Protein AF-A0A1H6JDL2-F1 (afdb_monomer_lite)

Secondary structure (DSSP, 8-state):
--HHHHHHHHHHHHHHHHHHHHHHHHHHHHHHHHHHHHHHHHHHHHHHHHHHHTT-HHHHHHHHHHHHHHHHHHHHHHHH--HHHHHHHHHHHHHHHHHHHHHGGGGGGTS-S--HHHHHHHHHHHHHHHHHHHHHHHHHHHHHHHHHHTSTTTTT--HHHHHHHHHHHHHHHS-HHHHHHHHHHHHHHHHGGG--PPP--------------

Foldseek 3Di:
DDPVVVVVVVLLVVLVVLQVLLVVLVVLLVVLLCLLVVLLVVLLVVQLVLCVVVVVVVSNVCSVPLSVLLNVLSVCCSPVVDLVSLVVSLVSLVVVLVVLVVCQVVVVPDDDPPSSSVVSSVSSVVVSVSSNVSSVVSNVSSVSVVVSVPDQPPPNSDPVVSVVVVVVVCVVVDPVVRVVVVVVVVVVVVVVVPPPDDDDDDDDDDDDDDDDD

Organism: Ruminococcus flavefaciens (NCBI:txid1265)

pLDDT: mean 75.89, std 14.94, range [39.41, 92.62]

Structure (mmCIF, N/CA/C/O backbone):
data_AF-A0A1H6JDL2-F1
#
_entry.id   AF-A0A1H6JDL2-F1
#
loop_
_atom_site.group_PDB
_atom_site.id
_atom_site.type_symbol
_atom_site.label_atom_id
_atom_site.label_alt_id
_atom_site.label_comp_id
_atom_site.label_asym_id
_atom_site.label_entity_id
_atom_site.label_seq_id
_atom_site.pdbx_PDB_ins_code
_atom_site.Cartn_x
_atom_site.Cartn_y
_atom_site.Cartn_z
_atom_site.occupancy
_atom_site.B_iso_or_equiv
_atom_site.auth_seq_id
_atom_site.auth_comp_id
_atom_site.auth_asym_id
_atom_site.auth_atom_id
_atom_site.pdbx_PDB_model_num
ATOM 1 N N . MET A 1 1 ? -37.660 -3.240 32.028 1.00 52.44 1 MET A N 1
ATOM 2 C CA . MET A 1 1 ? -36.311 -3.055 31.447 1.00 52.44 1 MET A CA 1
ATOM 3 C C . MET A 1 1 ? -36.056 -1.561 31.385 1.00 52.44 1 MET A C 1
ATOM 5 O O . MET A 1 1 ? -36.872 -0.871 30.794 1.00 52.44 1 MET A O 1
ATOM 9 N N . SER A 1 2 ? -35.026 -1.052 32.062 1.00 70.62 2 SER A N 1
ATOM 10 C CA . SER A 1 2 ? -34.700 0.380 32.040 1.00 70.62 2 SER A CA 1
ATOM 11 C C . SER A 1 2 ? -33.990 0.735 30.731 1.00 70.62 2 SER A C 1
ATOM 13 O O . SER A 1 2 ? -33.173 -0.052 30.250 1.00 70.62 2 SER A O 1
ATOM 15 N N . GLU A 1 3 ? -34.260 1.908 30.158 1.00 70.88 3 GLU A N 1
ATOM 16 C CA . GLU A 1 3 ? -33.621 2.404 28.920 1.00 70.88 3 GLU A CA 1
ATOM 17 C C . GLU A 1 3 ? -32.083 2.335 28.973 1.00 70.88 3 GLU A C 1
ATOM 19 O O . GLU A 1 3 ? -31.409 2.075 27.979 1.00 70.88 3 GLU A O 1
ATOM 24 N N . LEU A 1 4 ? -31.526 2.461 30.177 1.00 68.19 4 LEU A N 1
ATOM 25 C CA . LEU A 1 4 ? -30.099 2.365 30.470 1.00 68.19 4 LEU A CA 1
ATOM 26 C C . LEU A 1 4 ? -29.515 0.968 30.181 1.00 68.19 4 LEU A C 1
ATOM 28 O O . LEU A 1 4 ? -28.395 0.853 29.690 1.00 68.19 4 LEU A O 1
ATOM 32 N N . SER A 1 5 ? -30.282 -0.097 30.442 1.00 67.44 5 SER A N 1
ATOM 33 C CA . SER A 1 5 ? -29.881 -1.476 30.120 1.00 67.44 5 SER A CA 1
ATOM 34 C C . SER A 1 5 ? -29.885 -1.747 28.613 1.00 67.44 5 SER A C 1
ATOM 36 O O . SER A 1 5 ? -28.998 -2.436 28.110 1.00 67.44 5 SER A O 1
ATOM 38 N N . VAL A 1 6 ? -30.827 -1.138 27.885 1.00 75.81 6 VAL A N 1
ATOM 39 C CA . VAL A 1 6 ? -30.924 -1.240 26.424 1.00 75.81 6 VAL A CA 1
ATOM 40 C C . VAL A 1 6 ? -29.749 -0.509 25.771 1.00 75.81 6 VAL A C 1
ATOM 42 O O . VAL A 1 6 ? -29.048 -1.111 24.962 1.00 75.81 6 VAL A O 1
ATOM 45 N N . ASN A 1 7 ? -29.447 0.718 26.208 1.00 75.44 7 ASN A N 1
ATOM 46 C CA . ASN A 1 7 ? -28.323 1.507 25.691 1.00 75.44 7 ASN A CA 1
ATOM 47 C C . ASN A 1 7 ? -26.943 0.885 25.959 1.00 75.44 7 ASN A C 1
ATOM 49 O O . ASN A 1 7 ? -26.033 1.035 25.147 1.00 75.44 7 ASN A O 1
ATOM 53 N N . ARG A 1 8 ? -26.764 0.176 27.082 1.00 73.69 8 ARG A N 1
ATOM 54 C CA . ARG A 1 8 ? -25.534 -0.601 27.317 1.00 73.69 8 ARG A CA 1
ATOM 55 C C . ARG A 1 8 ? -25.445 -1.790 26.368 1.00 73.69 8 ARG A C 1
ATOM 57 O O . ARG A 1 8 ? -24.418 -1.998 25.742 1.00 73.69 8 ARG A O 1
ATOM 64 N N . SER A 1 9 ? -26.539 -2.531 26.192 1.00 78.69 9 SER A N 1
ATOM 65 C CA . SER A 1 9 ? -26.537 -3.689 25.294 1.00 78.69 9 SER A CA 1
ATOM 66 C C . SER A 1 9 ? -26.237 -3.321 23.835 1.00 78.69 9 SER A C 1
ATOM 68 O O . SER A 1 9 ? -25.518 -4.055 23.162 1.00 78.69 9 SER A O 1
ATOM 70 N N . THR A 1 10 ? -26.719 -2.172 23.350 1.00 82.31 10 THR A N 1
ATOM 71 C CA . THR A 1 10 ? -26.425 -1.691 21.993 1.00 82.31 10 THR A CA 1
ATOM 72 C C . THR A 1 10 ? -24.967 -1.265 21.843 1.00 82.31 10 THR A C 1
ATOM 74 O O . THR A 1 10 ? -24.323 -1.679 20.880 1.00 82.31 10 THR A O 1
ATOM 77 N N . LYS A 1 11 ? -24.402 -0.543 22.820 1.00 79.81 11 LYS A N 1
ATOM 78 C CA . LYS A 1 11 ? -22.978 -0.168 22.818 1.00 79.81 11 LYS A CA 1
ATOM 79 C C . LYS A 1 11 ? -22.042 -1.376 22.892 1.00 79.81 11 LYS A C 1
ATOM 81 O O . LYS A 1 11 ? -21.064 -1.425 22.150 1.00 79.81 11 LYS A O 1
ATOM 86 N N . ALA A 1 12 ? -22.368 -2.390 23.694 1.00 82.12 12 ALA A N 1
ATOM 87 C CA . ALA A 1 12 ? -21.616 -3.644 23.733 1.00 82.12 12 ALA A CA 1
ATOM 88 C C . ALA A 1 12 ? -21.543 -4.312 22.349 1.00 82.12 12 ALA A C 1
ATOM 90 O O . ALA A 1 12 ? -20.489 -4.804 21.937 1.00 82.12 12 ALA A O 1
ATOM 91 N N . ILE A 1 13 ? -22.665 -4.320 21.620 1.00 85.31 13 ILE A N 1
ATOM 92 C CA . ILE A 1 13 ? -22.756 -4.885 20.268 1.00 85.31 13 ILE A CA 1
ATOM 93 C C . ILE A 1 13 ? -21.931 -4.053 19.276 1.00 85.31 13 ILE A C 1
ATOM 95 O O . ILE A 1 13 ? -21.199 -4.626 18.466 1.00 85.31 13 ILE A O 1
ATOM 99 N N . GLU A 1 14 ? -21.997 -2.723 19.356 1.00 85.50 14 GLU A N 1
ATOM 100 C CA . GLU A 1 14 ? -21.195 -1.811 18.528 1.00 85.50 14 GLU A CA 1
ATOM 101 C C . GLU A 1 14 ? -19.691 -1.994 18.766 1.00 85.50 14 GLU A C 1
ATOM 103 O O . GLU A 1 14 ? -18.917 -2.115 17.816 1.00 85.50 14 GLU A O 1
ATOM 108 N N . PHE A 1 15 ? -19.266 -2.107 20.024 1.00 87.25 15 PHE A N 1
ATOM 109 C CA . PHE A 1 15 ? -17.873 -2.355 20.381 1.00 87.25 15 PHE A CA 1
ATOM 110 C C . PHE A 1 15 ? -17.380 -3.721 19.906 1.00 87.25 15 PHE A C 1
ATOM 112 O O . PHE A 1 15 ? -16.306 -3.810 19.307 1.00 87.25 15 PHE A O 1
ATOM 119 N N . ALA A 1 16 ? -18.178 -4.778 20.078 1.00 85.94 16 ALA A N 1
ATOM 120 C CA . ALA A 1 16 ? -17.847 -6.094 19.543 1.00 85.94 16 ALA A CA 1
ATOM 121 C C . ALA A 1 16 ? -17.702 -6.053 18.012 1.00 85.94 16 ALA A C 1
ATOM 123 O O . ALA A 1 16 ? -16.738 -6.594 17.462 1.00 85.94 16 ALA A O 1
ATOM 124 N N . HIS A 1 17 ? -18.612 -5.362 17.318 1.00 88.75 17 HIS A N 1
ATOM 125 C CA . HIS A 1 17 ? -18.544 -5.179 15.872 1.00 88.75 17 HIS A CA 1
ATOM 126 C C . HIS A 1 17 ? -17.265 -4.437 15.451 1.00 88.75 17 HIS A C 1
ATOM 128 O O . HIS A 1 17 ? -16.515 -4.933 14.605 1.00 88.75 17 HIS A O 1
ATOM 134 N N . ASN A 1 18 ? -16.955 -3.311 16.092 1.00 88.56 18 ASN A N 1
ATOM 135 C CA . ASN A 1 18 ? -15.776 -2.500 15.790 1.00 88.56 18 ASN A CA 1
ATOM 136 C C . ASN A 1 18 ? -14.461 -3.241 16.074 1.00 88.56 18 ASN A C 1
ATOM 138 O O . ASN A 1 18 ? -13.528 -3.171 15.271 1.00 88.56 18 ASN A O 1
ATOM 142 N N . LEU A 1 19 ? -14.405 -4.047 17.139 1.00 87.50 19 LEU A N 1
ATOM 143 C CA . LEU A 1 19 ? -13.269 -4.924 17.429 1.00 87.50 19 LEU A CA 1
ATOM 144 C C . LEU A 1 19 ? -13.053 -5.953 16.309 1.00 87.50 19 LEU A C 1
ATOM 146 O O . LEU A 1 19 ? -11.922 -6.179 15.868 1.00 87.50 19 LEU A O 1
ATOM 150 N N . THR A 1 20 ? -14.129 -6.573 15.808 1.00 89.19 20 THR A N 1
ATOM 151 C CA . THR A 1 20 ? -14.009 -7.526 14.692 1.00 89.19 20 THR A CA 1
ATOM 152 C C . THR A 1 20 ? -13.508 -6.853 13.413 1.00 89.19 20 THR A C 1
ATOM 154 O O . THR A 1 20 ? -12.668 -7.422 12.708 1.00 89.19 20 THR A O 1
ATOM 157 N N . LEU A 1 21 ? -13.953 -5.621 13.140 1.00 88.75 21 LEU A N 1
ATOM 158 C CA . LEU A 1 21 ? -13.477 -4.820 12.014 1.00 88.75 21 LEU A CA 1
ATOM 159 C C . LEU A 1 21 ? -11.998 -4.458 12.168 1.00 88.75 21 LEU A C 1
ATOM 161 O O . LEU A 1 21 ? -11.236 -4.633 11.216 1.00 88.75 21 LEU A O 1
ATOM 165 N N . LEU A 1 22 ? -11.565 -4.044 13.361 1.00 89.38 22 LEU A N 1
ATOM 166 C CA . LEU A 1 22 ? -10.164 -3.736 13.650 1.00 89.38 22 LEU A CA 1
ATOM 167 C C . LEU A 1 22 ? -9.263 -4.963 13.457 1.00 89.38 22 LEU A C 1
ATOM 169 O O . LEU A 1 22 ? -8.217 -4.882 12.809 1.00 89.38 22 LEU A O 1
ATOM 173 N N . ASN A 1 23 ? -9.687 -6.129 13.948 1.00 89.88 23 ASN A N 1
ATOM 174 C CA . ASN A 1 23 ? -8.961 -7.385 13.754 1.00 89.88 23 ASN A CA 1
ATOM 175 C C . ASN A 1 23 ? -8.856 -7.759 12.270 1.00 89.88 23 ASN A C 1
ATOM 177 O O . ASN A 1 23 ? -7.803 -8.208 11.806 1.00 89.88 23 ASN A O 1
ATOM 181 N N . ARG A 1 24 ? -9.921 -7.525 11.495 1.00 89.69 24 ARG A N 1
ATOM 182 C CA . ARG A 1 24 ? -9.914 -7.736 10.044 1.00 89.69 24 ARG A CA 1
ATOM 183 C C . ARG A 1 24 ? -8.957 -6.775 9.337 1.00 89.69 24 ARG A C 1
ATOM 185 O O . ARG A 1 24 ? -8.185 -7.227 8.494 1.00 89.69 24 ARG A O 1
ATOM 192 N N . VAL A 1 25 ? -8.966 -5.493 9.702 1.00 89.62 25 VAL A N 1
ATOM 193 C CA . VAL A 1 25 ? -8.032 -4.469 9.202 1.00 89.62 25 VAL A CA 1
ATOM 194 C C . VAL A 1 25 ? -6.585 -4.879 9.479 1.00 89.62 25 VAL A C 1
ATOM 196 O O . VAL A 1 25 ? -5.770 -4.914 8.558 1.00 89.62 25 VAL A O 1
ATOM 199 N N . ASN A 1 26 ? -6.277 -5.298 10.709 1.00 88.50 26 ASN A N 1
ATOM 200 C CA . ASN A 1 26 ? -4.943 -5.764 11.089 1.00 88.50 26 ASN A CA 1
ATOM 201 C C . ASN A 1 26 ? -4.492 -6.993 10.289 1.00 88.50 26 ASN A C 1
ATOM 203 O O . ASN A 1 26 ? -3.348 -7.044 9.828 1.00 88.50 26 ASN A O 1
ATOM 207 N N . ARG A 1 27 ? -5.393 -7.958 10.070 1.00 89.88 27 ARG A N 1
ATOM 208 C CA . ARG A 1 27 ? -5.105 -9.156 9.272 1.00 89.88 27 ARG A CA 1
ATOM 209 C C . ARG A 1 27 ? -4.845 -8.820 7.805 1.00 89.88 27 ARG A C 1
ATOM 211 O O . ARG A 1 27 ? -3.859 -9.290 7.244 1.00 89.88 27 ARG A O 1
ATOM 218 N N . ILE A 1 28 ? -5.703 -8.001 7.191 1.00 89.69 28 ILE A N 1
ATOM 219 C CA . ILE A 1 28 ? -5.533 -7.567 5.795 1.00 89.69 28 ILE A CA 1
ATOM 220 C C . ILE A 1 28 ? -4.224 -6.790 5.645 1.00 89.69 28 ILE A C 1
ATOM 222 O O . ILE A 1 28 ? -3.491 -7.019 4.691 1.00 89.69 28 ILE A O 1
ATOM 226 N N . ARG A 1 29 ? -3.882 -5.933 6.610 1.00 86.25 29 ARG A N 1
ATOM 227 C CA . ARG A 1 29 ? -2.629 -5.175 6.608 1.00 86.25 29 ARG A CA 1
ATOM 228 C C . ARG A 1 29 ? -1.390 -6.068 6.635 1.00 86.25 29 ARG A C 1
ATOM 230 O O . ARG A 1 29 ? -0.477 -5.849 5.846 1.00 86.25 29 ARG A O 1
ATOM 237 N N . SER A 1 30 ? -1.349 -7.072 7.511 1.00 87.94 30 SER A N 1
ATOM 238 C CA . SER A 1 30 ? -0.222 -8.018 7.553 1.00 87.94 30 SER A CA 1
ATOM 239 C C . SER A 1 30 ? -0.020 -8.705 6.197 1.00 87.94 30 SER A C 1
ATOM 241 O O . SER A 1 30 ? 1.108 -8.863 5.736 1.00 87.94 30 SER A O 1
ATOM 243 N N . LEU A 1 31 ? -1.124 -9.030 5.526 1.00 88.56 31 LEU A N 1
ATOM 244 C CA . LEU A 1 31 ? -1.126 -9.629 4.199 1.00 88.56 31 LEU A CA 1
ATOM 245 C C . LEU A 1 31 ? -0.687 -8.616 3.116 1.00 88.56 31 LEU A C 1
ATOM 247 O O . LEU A 1 31 ? 0.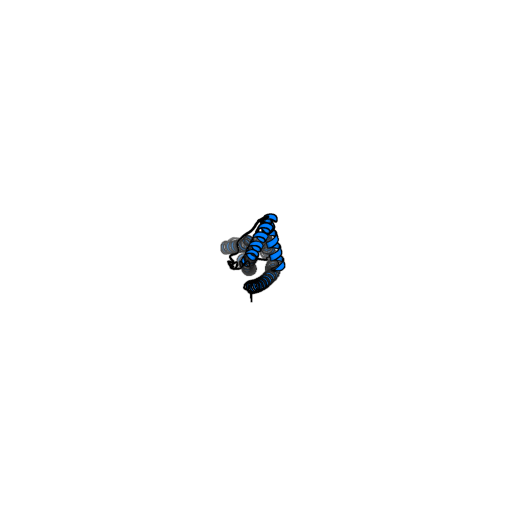110 -8.948 2.241 1.00 88.56 31 LEU A O 1
ATOM 251 N N . LEU A 1 32 ? -1.121 -7.354 3.209 1.00 88.50 32 LEU A N 1
ATOM 252 C CA . LEU A 1 32 ? -0.718 -6.277 2.297 1.00 88.50 32 LEU A CA 1
ATOM 253 C C . LEU A 1 32 ? 0.791 -6.029 2.305 1.00 88.50 32 LEU A C 1
ATOM 255 O O . LEU A 1 32 ? 1.364 -5.836 1.239 1.00 88.50 32 LEU A O 1
ATOM 259 N N . VAL A 1 33 ? 1.449 -6.083 3.467 1.00 88.38 33 VAL A N 1
ATOM 260 C CA . VAL A 1 33 ? 2.915 -5.943 3.551 1.00 88.38 33 VAL A CA 1
ATOM 261 C C . VAL A 1 33 ? 3.603 -6.989 2.670 1.00 88.38 33 VAL A C 1
ATOM 263 O O . VAL A 1 33 ? 4.492 -6.652 1.890 1.00 88.38 33 VAL A O 1
ATOM 266 N N . ILE A 1 34 ? 3.144 -8.242 2.711 1.00 89.50 34 ILE A N 1
ATOM 267 C CA . ILE A 1 34 ? 3.675 -9.312 1.856 1.00 89.50 34 ILE A CA 1
ATOM 268 C C . ILE A 1 34 ? 3.415 -8.992 0.378 1.00 89.50 34 ILE A C 1
ATOM 270 O O . ILE A 1 34 ? 4.332 -9.093 -0.435 1.00 89.50 34 ILE A O 1
ATOM 274 N N . PHE A 1 35 ? 2.205 -8.545 0.033 1.00 89.12 35 PHE A N 1
ATOM 275 C CA . PHE A 1 35 ? 1.856 -8.167 -1.340 1.00 89.12 35 PHE A CA 1
ATOM 276 C C . PHE A 1 35 ? 2.637 -6.968 -1.883 1.00 89.12 35 PHE A C 1
ATOM 278 O O . PHE A 1 35 ? 2.807 -6.875 -3.094 1.00 89.12 35 PHE A O 1
ATOM 285 N N . TYR A 1 36 ? 3.133 -6.074 -1.029 1.00 88.06 36 TYR A N 1
ATOM 286 C CA . TYR A 1 36 ? 4.031 -5.001 -1.447 1.00 88.06 36 TYR A CA 1
ATOM 287 C C . TYR A 1 36 ? 5.461 -5.494 -1.640 1.00 88.06 36 TYR A C 1
ATOM 289 O O . TYR A 1 36 ? 6.059 -5.261 -2.687 1.00 88.06 36 TYR A O 1
ATOM 297 N N . PHE A 1 37 ? 6.027 -6.170 -0.642 1.00 89.81 37 PHE A N 1
ATOM 298 C CA . PHE A 1 37 ? 7.455 -6.483 -0.647 1.00 89.81 37 PHE A CA 1
ATOM 299 C C . PHE A 1 37 ? 7.812 -7.682 -1.522 1.00 89.81 37 PHE A C 1
ATOM 301 O O . PHE A 1 37 ? 8.857 -7.648 -2.164 1.00 89.81 37 PHE A O 1
ATOM 308 N N . ALA A 1 38 ? 6.964 -8.709 -1.612 1.00 91.75 38 ALA A N 1
ATOM 309 C CA . ALA A 1 38 ? 7.242 -9.882 -2.440 1.00 91.75 38 ALA A CA 1
ATOM 310 C C . ALA A 1 38 ? 7.493 -9.532 -3.922 1.00 91.75 38 ALA A C 1
ATOM 312 O O . ALA A 1 38 ? 8.551 -9.901 -4.437 1.00 91.75 38 ALA A O 1
ATOM 313 N N . PRO A 1 39 ? 6.610 -8.786 -4.620 1.00 90.81 39 PRO A N 1
ATOM 314 C CA . PRO A 1 39 ? 6.869 -8.414 -6.005 1.00 90.81 39 PRO A CA 1
ATOM 315 C C . PRO A 1 39 ? 8.055 -7.458 -6.136 1.00 90.81 39 PRO A C 1
ATOM 317 O O . PRO A 1 39 ? 8.804 -7.605 -7.090 1.00 90.81 39 PRO A O 1
ATOM 320 N N . LEU A 1 40 ? 8.291 -6.538 -5.192 1.00 90.06 40 LEU A N 1
ATOM 321 C CA . LEU A 1 40 ? 9.450 -5.631 -5.246 1.00 90.06 40 LEU A CA 1
ATOM 322 C C . LEU A 1 40 ? 10.785 -6.382 -5.103 1.00 90.06 40 LEU A C 1
ATOM 324 O O . LEU A 1 40 ? 11.725 -6.105 -5.848 1.00 90.06 40 LEU A O 1
ATOM 328 N N . ILE A 1 41 ? 10.854 -7.360 -4.192 1.00 91.19 41 ILE A N 1
ATOM 329 C CA . ILE A 1 41 ? 12.038 -8.205 -3.968 1.00 91.19 41 ILE A CA 1
ATOM 330 C C . ILE A 1 41 ? 12.340 -9.062 -5.196 1.00 91.19 41 ILE A C 1
ATOM 332 O O . ILE A 1 41 ? 13.505 -9.237 -5.533 1.00 91.19 41 ILE A O 1
ATOM 336 N N . VAL A 1 42 ? 11.314 -9.592 -5.868 1.00 91.38 42 VAL A N 1
ATOM 337 C CA . VAL A 1 42 ? 11.489 -10.378 -7.100 1.00 91.38 42 VAL A CA 1
ATOM 338 C C . VAL A 1 42 ? 11.820 -9.475 -8.287 1.00 91.38 42 VAL A C 1
ATOM 340 O O . VAL A 1 42 ? 12.654 -9.815 -9.122 1.00 91.38 42 VAL A O 1
ATOM 343 N N . TYR A 1 43 ? 11.193 -8.306 -8.362 1.00 89.25 43 TYR A N 1
ATOM 344 C CA . TYR A 1 43 ? 11.336 -7.378 -9.473 1.00 89.25 43 TYR A CA 1
ATOM 345 C C . TYR A 1 43 ? 12.737 -6.767 -9.560 1.00 89.25 43 TYR A C 1
ATOM 347 O O . TYR A 1 43 ? 13.297 -6.702 -10.650 1.00 89.25 43 TYR A O 1
ATOM 355 N N . LEU A 1 44 ? 13.331 -6.361 -8.434 1.00 89.25 44 LEU A N 1
ATOM 356 C CA . LEU A 1 44 ? 14.648 -5.717 -8.409 1.00 89.25 44 LEU A CA 1
ATOM 357 C C . LEU A 1 44 ? 15.765 -6.544 -9.091 1.00 89.25 44 LEU A C 1
ATOM 359 O O . LEU A 1 44 ? 16.396 -6.020 -10.011 1.00 89.25 44 LEU A O 1
ATOM 363 N N . PRO A 1 45 ? 16.010 -7.824 -8.741 1.00 89.25 45 PRO A N 1
ATOM 364 C CA . PRO A 1 45 ? 17.022 -8.634 -9.414 1.00 89.25 45 PRO A CA 1
ATOM 365 C C . PRO A 1 45 ? 16.651 -8.940 -10.869 1.00 89.25 45 PRO A C 1
ATOM 367 O O . PRO A 1 45 ? 17.538 -8.957 -11.719 1.00 89.25 45 PRO A O 1
ATOM 370 N N . VAL A 1 46 ? 15.362 -9.131 -11.183 1.00 87.12 46 VAL A N 1
ATOM 371 C CA . VAL A 1 46 ? 14.903 -9.360 -12.564 1.00 87.12 46 VAL A CA 1
ATOM 372 C C . VAL A 1 46 ? 15.179 -8.138 -13.441 1.00 87.12 46 VAL A C 1
ATOM 374 O O . VAL A 1 46 ? 15.695 -8.292 -14.544 1.00 87.12 46 VAL A O 1
ATOM 377 N N . ALA A 1 47 ? 14.893 -6.930 -12.955 1.00 83.62 47 ALA A N 1
ATOM 378 C CA . ALA A 1 47 ? 15.133 -5.687 -13.681 1.00 83.62 47 ALA A CA 1
ATOM 379 C C . ALA A 1 47 ? 16.632 -5.423 -13.891 1.00 83.62 47 ALA A C 1
ATOM 381 O O . ALA A 1 47 ? 17.040 -5.036 -14.986 1.00 83.62 47 ALA A O 1
ATOM 382 N N . ILE A 1 48 ? 17.464 -5.694 -12.878 1.00 84.62 48 ILE A N 1
ATOM 383 C CA . ILE A 1 48 ? 18.926 -5.585 -12.986 1.00 84.62 48 ILE A CA 1
ATOM 384 C C . ILE A 1 48 ? 19.462 -6.587 -14.015 1.00 84.62 48 ILE A C 1
ATOM 386 O O . ILE A 1 48 ? 20.179 -6.201 -14.935 1.00 84.62 48 ILE A O 1
ATOM 390 N N . PHE A 1 49 ? 19.085 -7.863 -13.899 1.00 85.62 49 PHE A N 1
ATOM 391 C CA . PHE A 1 49 ? 19.550 -8.921 -14.797 1.00 85.62 49 PHE A CA 1
ATOM 392 C C . PHE A 1 49 ? 19.103 -8.689 -16.245 1.00 85.62 49 PHE A C 1
ATOM 394 O O . PHE A 1 49 ? 19.899 -8.842 -17.171 1.00 85.62 49 PHE A O 1
ATOM 401 N N . MET A 1 50 ? 17.859 -8.244 -16.444 1.00 76.50 50 MET A N 1
ATOM 402 C CA . MET A 1 50 ? 17.360 -7.858 -17.763 1.00 76.50 50 MET A CA 1
ATOM 403 C C . MET A 1 50 ? 18.141 -6.677 -18.336 1.00 76.50 50 MET A C 1
ATOM 405 O O . MET A 1 50 ? 18.558 -6.762 -19.485 1.00 76.50 50 MET A O 1
ATOM 409 N N . GLY A 1 51 ? 18.414 -5.632 -17.548 1.00 76.12 51 GLY A N 1
ATOM 410 C CA . GLY A 1 51 ? 19.218 -4.491 -17.998 1.00 76.12 51 GLY A CA 1
ATOM 411 C C . GLY A 1 51 ? 20.623 -4.884 -18.463 1.00 76.12 51 GLY A C 1
ATOM 412 O O . GLY A 1 51 ? 21.094 -4.356 -19.471 1.00 76.12 51 GLY A O 1
ATOM 413 N N . PHE A 1 52 ? 21.255 -5.858 -17.795 1.00 79.62 52 PHE A N 1
ATOM 414 C CA . PHE A 1 52 ? 22.538 -6.430 -18.220 1.00 79.62 52 PHE A CA 1
ATOM 415 C C . PHE A 1 52 ? 22.433 -7.235 -19.521 1.00 79.62 52 PHE A C 1
ATOM 417 O O . PHE 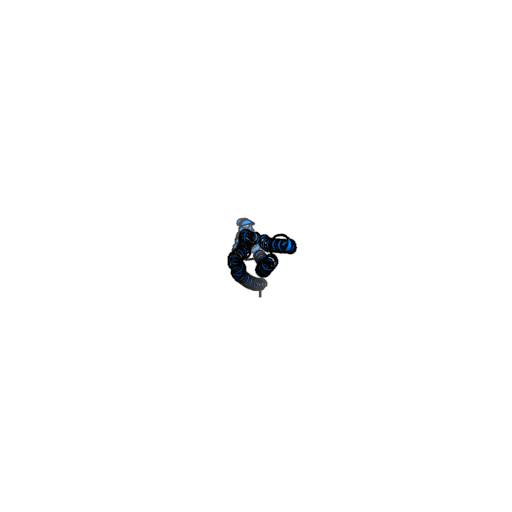A 1 52 ? 23.240 -7.029 -20.422 1.00 79.62 52 PHE A O 1
ATOM 424 N N . ILE A 1 53 ? 21.447 -8.132 -19.648 1.00 80.25 53 ILE A N 1
ATOM 425 C CA . ILE A 1 53 ? 21.279 -8.957 -20.859 1.00 80.25 53 ILE A CA 1
ATOM 426 C C . ILE A 1 53 ? 20.980 -8.092 -22.081 1.00 80.25 53 ILE A C 1
ATOM 428 O O . ILE A 1 53 ? 21.466 -8.365 -23.177 1.00 80.25 53 ILE A O 1
ATOM 432 N N . THR A 1 54 ? 20.147 -7.072 -21.909 1.00 72.00 54 THR A N 1
ATOM 433 C CA . THR A 1 54 ? 19.644 -6.278 -23.025 1.00 72.00 54 THR A CA 1
ATOM 434 C C . THR A 1 54 ? 20.455 -5.010 -23.280 1.00 72.00 54 THR A C 1
ATOM 436 O O . THR A 1 54 ? 20.085 -4.245 -24.164 1.00 72.00 54 THR A O 1
ATOM 439 N N . ASN A 1 55 ? 21.533 -4.763 -22.520 1.00 70.62 55 ASN A N 1
ATOM 440 C CA . ASN A 1 55 ? 22.335 -3.529 -22.543 1.00 70.62 55 ASN A CA 1
ATOM 441 C C . ASN A 1 55 ? 21.525 -2.229 -22.346 1.00 70.62 55 ASN A C 1
ATOM 443 O O . ASN A 1 55 ? 22.007 -1.136 -22.643 1.00 70.62 55 ASN A O 1
ATOM 447 N N . VAL A 1 56 ? 20.307 -2.315 -21.802 1.00 72.38 56 VAL A N 1
ATOM 448 C CA . VAL A 1 56 ? 19.466 -1.146 -21.501 1.00 72.38 56 VAL A CA 1
ATOM 449 C C . VAL A 1 56 ? 19.672 -0.777 -20.039 1.00 72.38 56 VAL A C 1
ATOM 451 O O . VAL A 1 56 ? 18.859 -1.065 -19.161 1.00 72.38 56 VAL A O 1
ATOM 454 N N . THR A 1 57 ? 20.807 -0.129 -19.788 1.00 70.38 57 THR A N 1
ATOM 455 C CA . THR A 1 57 ? 21.249 0.267 -18.443 1.00 70.38 57 THR A CA 1
ATOM 456 C C . THR A 1 57 ? 20.316 1.286 -17.789 1.00 70.38 57 THR A C 1
ATOM 458 O O . THR A 1 57 ? 20.180 1.299 -16.565 1.00 70.38 57 THR A O 1
ATOM 461 N N . ALA A 1 58 ? 19.615 2.094 -18.591 1.00 72.81 58 ALA A N 1
ATOM 462 C CA . ALA A 1 58 ? 18.662 3.093 -18.114 1.00 72.81 58 ALA A CA 1
ATOM 463 C C . ALA A 1 58 ? 17.500 2.472 -17.316 1.00 72.81 58 ALA A C 1
ATOM 465 O O . ALA A 1 58 ? 17.182 2.957 -16.235 1.00 72.81 58 ALA A O 1
ATOM 466 N N . ALA A 1 59 ? 16.918 1.365 -17.792 1.00 70.69 59 ALA A N 1
ATOM 467 C CA . ALA A 1 59 ? 15.803 0.700 -17.110 1.00 70.69 59 ALA A CA 1
ATOM 468 C C . ALA A 1 59 ? 16.244 -0.003 -15.813 1.00 70.69 59 ALA A C 1
ATOM 470 O O . ALA A 1 59 ? 15.515 -0.009 -14.823 1.00 70.69 59 ALA A O 1
ATOM 471 N N . SER A 1 60 ? 17.457 -0.566 -15.783 1.00 76.31 60 SER A N 1
ATOM 472 C CA . SER A 1 60 ? 18.015 -1.145 -14.553 1.00 76.31 60 SER A CA 1
ATOM 473 C C . SER A 1 60 ? 18.373 -0.085 -13.510 1.00 76.31 60 SER A C 1
ATOM 475 O O . SER A 1 60 ? 18.160 -0.310 -12.322 1.00 76.31 60 SER A O 1
ATOM 477 N N . LEU A 1 61 ? 18.894 1.072 -13.935 1.00 80.94 61 LEU A N 1
ATOM 478 C CA . LEU A 1 61 ? 19.189 2.190 -13.033 1.00 80.94 61 LEU A CA 1
ATOM 479 C C . LEU A 1 61 ? 17.907 2.780 -12.447 1.00 80.94 61 LEU A C 1
ATOM 481 O O . LEU A 1 61 ? 17.852 3.043 -11.247 1.00 80.94 61 LEU A O 1
ATOM 485 N N . ASP A 1 62 ? 16.871 2.917 -13.273 1.00 81.94 62 ASP A N 1
ATOM 486 C CA . ASP A 1 62 ? 15.548 3.345 -12.830 1.00 81.94 62 ASP A CA 1
ATOM 487 C C . ASP A 1 62 ? 14.991 2.413 -11.744 1.00 81.94 62 ASP A C 1
ATOM 489 O O . ASP A 1 62 ? 14.615 2.869 -10.666 1.00 81.94 62 ASP A O 1
ATOM 493 N N . ALA A 1 63 ? 15.059 1.093 -11.951 1.00 83.31 63 ALA A N 1
ATOM 494 C CA . ALA A 1 63 ? 14.616 0.117 -10.958 1.00 83.31 63 ALA A CA 1
ATOM 495 C C . ALA A 1 63 ? 15.384 0.220 -9.625 1.00 83.31 63 ALA A C 1
ATOM 497 O O . ALA A 1 63 ? 14.772 0.113 -8.562 1.00 83.31 63 ALA A O 1
ATOM 498 N N . ILE A 1 64 ? 16.698 0.468 -9.654 1.00 87.12 64 ILE A N 1
ATOM 499 C CA . ILE A 1 64 ? 17.517 0.629 -8.439 1.00 87.12 64 ILE A CA 1
ATOM 500 C C . ILE A 1 64 ? 17.098 1.866 -7.634 1.00 87.12 64 ILE A C 1
ATOM 502 O O . ILE A 1 64 ? 17.176 1.843 -6.408 1.00 87.12 64 ILE A O 1
ATOM 506 N N . ILE A 1 65 ? 16.641 2.931 -8.293 1.00 88.38 65 ILE A N 1
ATOM 507 C CA . ILE A 1 65 ? 16.228 4.175 -7.631 1.00 88.38 65 ILE A CA 1
ATOM 508 C C . ILE A 1 65 ? 14.761 4.100 -7.194 1.00 88.38 65 ILE A C 1
ATOM 510 O O . ILE A 1 65 ? 14.429 4.411 -6.050 1.00 88.38 65 ILE A O 1
ATOM 514 N N . ILE A 1 66 ? 13.872 3.666 -8.085 1.00 88.69 66 ILE A N 1
ATOM 515 C CA . ILE A 1 66 ? 12.424 3.710 -7.875 1.00 88.69 66 ILE A CA 1
ATOM 516 C C . ILE A 1 66 ? 11.953 2.633 -6.895 1.00 88.69 66 ILE A C 1
ATOM 518 O O . ILE A 1 66 ? 11.095 2.913 -6.056 1.00 88.69 66 ILE A O 1
ATOM 522 N N . VAL A 1 67 ? 12.512 1.418 -6.935 1.00 89.88 67 VAL A N 1
ATOM 523 C CA . VAL A 1 67 ? 12.062 0.316 -6.064 1.00 89.88 67 VAL A CA 1
ATOM 524 C C . VAL A 1 67 ? 12.251 0.627 -4.573 1.00 89.88 67 VAL A C 1
ATOM 526 O O . VAL A 1 67 ? 11.290 0.438 -3.824 1.00 89.88 67 VAL A O 1
ATOM 529 N N . PRO A 1 68 ? 13.405 1.143 -4.099 1.00 91.19 68 PRO A N 1
ATOM 530 C CA . PRO A 1 68 ? 13.560 1.543 -2.700 1.00 91.19 68 PRO A CA 1
ATOM 531 C C . PRO A 1 68 ? 12.611 2.667 -2.282 1.00 91.19 68 PRO A C 1
ATOM 533 O O . PRO A 1 68 ? 12.066 2.619 -1.179 1.00 91.19 68 PRO A O 1
ATOM 536 N N . ILE A 1 69 ? 12.372 3.651 -3.157 1.00 92.19 69 ILE A N 1
ATOM 537 C CA . ILE A 1 69 ? 11.442 4.757 -2.881 1.00 92.19 69 ILE A CA 1
ATOM 538 C C . ILE A 1 69 ? 10.022 4.210 -2.708 1.00 92.19 69 ILE A C 1
ATOM 540 O O . ILE A 1 69 ? 9.359 4.508 -1.713 1.00 92.19 69 ILE A O 1
ATOM 544 N N . ILE A 1 70 ? 9.572 3.351 -3.625 1.00 92.00 70 ILE A N 1
ATOM 545 C CA . ILE A 1 70 ? 8.263 2.696 -3.530 1.00 92.00 70 ILE A CA 1
ATOM 546 C C . ILE A 1 70 ? 8.187 1.822 -2.279 1.00 92.00 70 ILE A C 1
ATOM 548 O O . ILE A 1 70 ? 7.182 1.868 -1.574 1.00 92.00 70 ILE A O 1
ATOM 552 N N . GLY A 1 71 ? 9.238 1.059 -1.970 1.00 90.69 71 GLY A N 1
ATOM 553 C CA . GLY A 1 71 ? 9.310 0.232 -0.766 1.00 90.69 71 GLY A CA 1
ATOM 554 C C . GLY A 1 71 ? 9.176 1.057 0.516 1.00 90.69 71 GLY A C 1
ATOM 555 O O . GLY A 1 71 ? 8.416 0.686 1.411 1.00 90.69 71 GLY A O 1
ATOM 556 N N . TYR A 1 72 ? 9.837 2.216 0.583 1.00 92.38 72 TYR A N 1
ATOM 557 C CA . TYR A 1 72 ? 9.714 3.150 1.702 1.00 92.38 72 TYR A CA 1
ATOM 558 C C . TYR A 1 72 ? 8.296 3.723 1.821 1.00 92.38 72 TYR A C 1
ATOM 560 O O . TYR A 1 72 ? 7.709 3.712 2.907 1.00 92.38 72 TYR A O 1
ATOM 568 N N . CYS A 1 73 ? 7.709 4.180 0.713 1.00 92.06 73 CYS A N 1
ATOM 569 C CA . CYS A 1 73 ? 6.346 4.709 0.714 1.00 92.06 73 CYS A CA 1
ATOM 570 C C . CYS A 1 73 ? 5.316 3.628 1.078 1.00 92.06 73 CYS A C 1
ATOM 572 O O . CYS A 1 73 ? 4.421 3.886 1.881 1.00 92.06 73 CYS A O 1
ATOM 574 N N . ALA A 1 74 ? 5.467 2.404 0.567 1.00 89.81 74 ALA A N 1
ATOM 575 C CA . ALA A 1 74 ? 4.611 1.267 0.896 1.00 89.81 74 ALA A CA 1
ATOM 576 C C . ALA A 1 74 ? 4.717 0.881 2.379 1.00 89.81 74 ALA A C 1
ATOM 578 O O . ALA A 1 74 ? 3.694 0.674 3.038 1.00 89.81 74 ALA A O 1
ATOM 579 N N . TRP A 1 75 ? 5.934 0.859 2.933 1.00 90.50 75 TRP A N 1
ATOM 580 C CA . TRP A 1 75 ? 6.157 0.669 4.366 1.00 90.50 75 TRP A CA 1
ATOM 581 C C . TRP A 1 75 ? 5.427 1.734 5.183 1.00 90.50 75 TRP A C 1
ATOM 583 O O . TRP A 1 75 ? 4.686 1.424 6.116 1.00 90.50 75 TRP A O 1
ATOM 593 N N . GLN A 1 76 ? 5.600 3.003 4.818 1.00 89.88 76 GLN A N 1
ATOM 594 C CA . GLN A 1 76 ? 5.010 4.113 5.549 1.00 89.88 76 GLN A CA 1
ATOM 595 C C . GLN A 1 76 ? 3.479 4.138 5.440 1.00 89.88 76 GLN A C 1
ATOM 597 O O . GLN A 1 76 ? 2.809 4.451 6.426 1.00 89.88 76 GLN A O 1
ATOM 602 N N . ALA A 1 77 ? 2.928 3.751 4.289 1.00 87.12 77 ALA A N 1
ATOM 603 C CA . ALA A 1 77 ? 1.495 3.579 4.094 1.00 87.12 77 ALA A CA 1
ATOM 604 C C . ALA A 1 77 ? 0.930 2.470 4.997 1.00 87.12 77 ALA A C 1
ATOM 606 O O . ALA A 1 77 ? -0.095 2.682 5.636 1.00 87.12 77 ALA A O 1
ATOM 607 N N . CYS A 1 78 ? 1.619 1.326 5.105 1.00 86.12 78 CYS A N 1
ATOM 608 C CA . CYS A 1 78 ? 1.159 0.184 5.903 1.00 86.12 78 CYS A CA 1
ATOM 609 C C . CYS A 1 78 ? 1.326 0.389 7.418 1.00 86.12 78 CYS A C 1
ATOM 611 O O . CYS A 1 78 ? 0.432 0.054 8.189 1.00 86.12 78 CYS A O 1
ATOM 613 N N . TYR A 1 79 ? 2.470 0.905 7.876 1.00 83.62 79 TYR A N 1
ATOM 614 C CA . TYR A 1 79 ? 2.781 0.967 9.311 1.00 83.62 79 TYR A CA 1
ATOM 615 C C . TYR A 1 79 ? 2.297 2.241 9.998 1.00 83.62 79 TYR A C 1
ATOM 617 O O . TYR A 1 79 ? 1.984 2.200 11.185 1.00 83.62 79 TYR A O 1
ATOM 625 N N . ARG A 1 80 ? 2.253 3.372 9.283 1.00 82.94 80 ARG A N 1
ATOM 626 C CA . ARG A 1 80 ? 1.856 4.672 9.850 1.00 82.94 80 ARG A CA 1
ATOM 627 C C . ARG A 1 80 ? 0.477 5.146 9.397 1.00 82.94 80 ARG A C 1
ATOM 629 O O . ARG A 1 80 ? 0.141 6.286 9.694 1.00 82.94 80 ARG A O 1
ATOM 636 N N . TYR A 1 81 ? -0.276 4.313 8.675 1.00 81.75 81 TYR A N 1
ATOM 637 C CA . TYR A 1 81 ? -1.617 4.637 8.172 1.00 81.75 81 TYR A CA 1
ATOM 638 C C . TYR A 1 81 ? -1.662 5.967 7.400 1.00 81.75 81 TYR A C 1
ATOM 640 O O . TYR A 1 81 ? -2.613 6.730 7.486 1.00 81.75 81 TYR A O 1
ATOM 648 N N . ARG A 1 82 ? -0.588 6.300 6.669 1.00 85.19 82 ARG A N 1
ATOM 649 C CA . ARG A 1 82 ? -0.514 7.558 5.913 1.00 85.19 82 ARG A CA 1
ATOM 650 C C . ARG A 1 82 ? -1.091 7.365 4.518 1.00 85.19 82 ARG A C 1
ATOM 652 O O . ARG A 1 82 ? -0.388 6.884 3.630 1.00 85.19 82 ARG A O 1
ATOM 659 N N . ASP A 1 83 ? -2.319 7.821 4.309 1.00 86.25 83 ASP A N 1
ATOM 660 C CA . ASP A 1 83 ? -3.021 7.739 3.017 1.00 86.25 83 ASP A CA 1
ATOM 661 C C . ASP A 1 83 ? -2.259 8.400 1.870 1.00 86.25 83 ASP A C 1
ATOM 663 O O . ASP A 1 83 ? -2.176 7.858 0.767 1.00 86.25 83 ASP A O 1
ATOM 667 N N . ILE A 1 84 ? -1.607 9.529 2.160 1.00 87.44 84 ILE A N 1
ATOM 668 C CA . ILE A 1 84 ? -0.779 10.260 1.194 1.00 87.44 84 ILE A CA 1
ATOM 669 C C . ILE A 1 84 ? 0.308 9.351 0.609 1.00 87.44 84 ILE A C 1
ATOM 671 O O . ILE A 1 84 ? 0.582 9.421 -0.583 1.00 87.44 84 ILE A O 1
ATOM 675 N N . MET A 1 85 ? 0.894 8.458 1.413 1.00 89.31 85 MET A N 1
ATOM 676 C CA . MET A 1 85 ? 1.965 7.571 0.950 1.00 89.31 85 MET A CA 1
ATOM 677 C C . MET A 1 85 ? 1.443 6.471 0.023 1.00 89.31 85 MET A C 1
ATOM 679 O O . MET A 1 85 ? 2.132 6.113 -0.929 1.00 89.31 85 MET A O 1
ATOM 683 N N . ALA A 1 86 ? 0.218 5.978 0.237 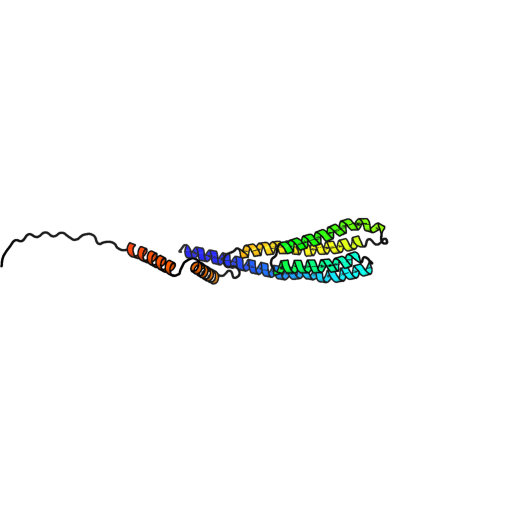1.00 88.38 86 ALA A N 1
ATOM 684 C CA . ALA A 1 86 ? -0.418 5.026 -0.675 1.00 88.38 86 ALA A CA 1
ATOM 685 C C . ALA A 1 86 ? -0.730 5.672 -2.036 1.00 88.38 86 ALA A C 1
ATOM 687 O O . ALA A 1 86 ? -0.484 5.066 -3.078 1.00 88.38 86 ALA A O 1
ATOM 688 N N . ILE A 1 87 ? -1.205 6.923 -2.030 1.00 91.12 87 ILE A N 1
ATOM 689 C CA . ILE A 1 87 ? -1.429 7.707 -3.254 1.00 91.12 87 ILE A CA 1
ATOM 690 C C . ILE A 1 87 ? -0.100 7.945 -3.976 1.00 91.12 87 ILE A C 1
ATOM 692 O O . ILE A 1 87 ? -0.013 7.755 -5.185 1.00 91.12 87 ILE A O 1
ATOM 696 N N . LEU A 1 88 ? 0.951 8.299 -3.234 1.00 92.38 88 LEU A N 1
ATOM 697 C CA . LEU A 1 88 ? 2.282 8.555 -3.780 1.00 92.38 88 LEU A CA 1
ATOM 698 C C . LEU A 1 88 ? 2.849 7.310 -4.486 1.00 92.38 88 LEU A C 1
ATOM 700 O O . LEU A 1 88 ? 3.381 7.435 -5.586 1.00 92.38 88 LEU A O 1
ATOM 704 N N . VAL A 1 89 ? 2.655 6.106 -3.930 1.00 91.88 89 VAL A N 1
ATOM 705 C CA . VAL A 1 89 ? 3.028 4.842 -4.596 1.00 91.88 89 VAL A CA 1
ATOM 706 C C . VAL A 1 89 ? 2.356 4.708 -5.965 1.00 91.88 89 VAL A C 1
ATOM 708 O O . VAL A 1 89 ? 3.037 4.418 -6.948 1.00 91.88 89 VAL A O 1
ATOM 711 N N . ILE A 1 90 ? 1.043 4.950 -6.048 1.00 92.62 90 ILE A N 1
ATOM 712 C CA . ILE A 1 90 ? 0.297 4.883 -7.315 1.00 92.62 90 ILE A CA 1
ATOM 713 C C . ILE A 1 90 ? 0.811 5.945 -8.291 1.00 92.62 90 ILE A C 1
ATOM 715 O O . ILE A 1 90 ? 1.025 5.643 -9.464 1.00 92.62 90 ILE A O 1
ATOM 719 N N . SER A 1 91 ? 1.057 7.166 -7.812 1.00 92.50 91 SER A N 1
ATOM 720 C CA . SER A 1 91 ? 1.552 8.274 -8.630 1.00 92.50 91 SER A CA 1
ATOM 721 C C . SER A 1 91 ? 2.951 8.017 -9.191 1.00 92.50 91 SER A C 1
ATOM 723 O O . SER A 1 91 ? 3.162 8.248 -10.377 1.00 92.50 91 SER A O 1
ATOM 725 N N . ILE A 1 92 ? 3.896 7.507 -8.389 1.00 91.88 92 ILE A N 1
ATOM 726 C CA . ILE A 1 92 ? 5.248 7.155 -8.862 1.00 91.88 92 ILE A CA 1
ATOM 727 C C . ILE A 1 92 ? 5.171 6.042 -9.904 1.00 91.88 92 ILE A C 1
ATOM 729 O O . ILE A 1 92 ? 5.765 6.159 -10.973 1.00 91.88 92 ILE A O 1
ATOM 733 N N . LEU A 1 93 ? 4.428 4.972 -9.608 1.00 90.69 93 LEU A N 1
ATOM 734 C CA . LEU A 1 93 ? 4.272 3.848 -10.528 1.00 90.69 93 LEU A CA 1
ATOM 735 C C . LEU A 1 93 ? 3.609 4.291 -11.841 1.00 90.69 93 LEU A C 1
ATOM 737 O O . LEU A 1 93 ? 4.050 3.894 -12.917 1.00 90.69 93 LEU A O 1
ATOM 741 N N . GLY A 1 94 ? 2.590 5.150 -11.766 1.00 90.38 94 GLY A N 1
ATOM 742 C CA . GLY A 1 94 ? 1.902 5.701 -12.932 1.00 90.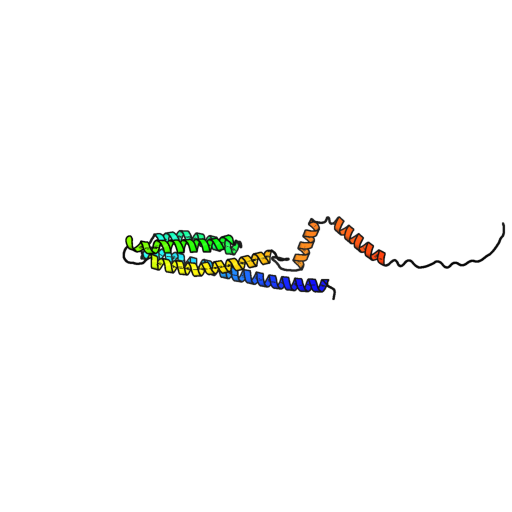38 94 GLY A CA 1
ATOM 743 C C . GLY A 1 94 ? 2.788 6.634 -13.756 1.00 90.38 94 GLY A C 1
ATOM 744 O O . GLY A 1 94 ? 2.814 6.523 -14.979 1.00 90.38 94 GLY A O 1
ATOM 745 N N . ALA A 1 95 ? 3.557 7.507 -13.101 1.00 90.44 95 ALA A N 1
ATOM 746 C CA . ALA A 1 95 ? 4.514 8.384 -13.768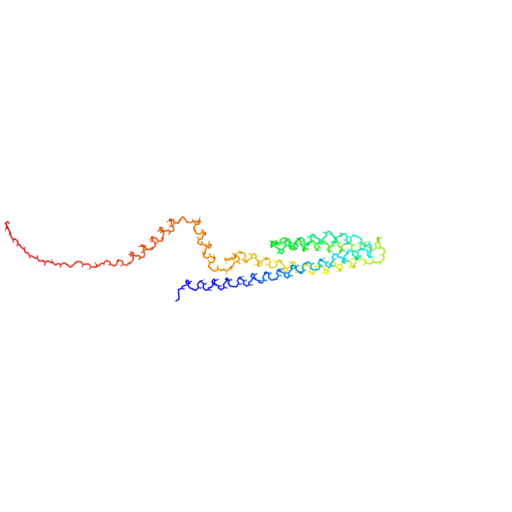 1.00 90.44 95 ALA A CA 1
ATOM 747 C C . ALA A 1 95 ? 5.609 7.580 -14.480 1.00 90.44 95 ALA A C 1
ATOM 749 O O . ALA A 1 95 ? 5.921 7.881 -15.631 1.00 90.44 95 ALA A O 1
ATOM 750 N N . ASN A 1 96 ? 6.133 6.525 -13.845 1.00 88.31 96 ASN A N 1
ATOM 751 C CA . ASN A 1 96 ? 7.128 5.657 -14.468 1.00 88.31 96 ASN A CA 1
ATOM 752 C C . ASN A 1 96 ? 6.548 4.914 -15.687 1.00 88.31 96 ASN A C 1
ATOM 754 O O . ASN A 1 96 ? 7.148 4.885 -16.761 1.00 88.31 96 ASN A O 1
ATOM 758 N N . GLN A 1 97 ? 5.322 4.394 -15.572 1.00 87.38 97 GLN A N 1
ATOM 759 C CA . GLN A 1 97 ? 4.655 3.726 -16.690 1.00 87.38 97 GLN A CA 1
ATOM 760 C C . GLN A 1 97 ? 4.397 4.675 -17.870 1.00 87.38 97 GLN A C 1
ATOM 762 O O . GLN A 1 97 ? 4.575 4.291 -19.028 1.00 87.38 97 GLN A O 1
ATOM 767 N N . LEU A 1 98 ? 3.995 5.917 -17.587 1.00 88.31 98 LEU A N 1
ATOM 768 C CA . LEU A 1 98 ? 3.765 6.947 -18.600 1.00 88.31 98 LEU A CA 1
ATOM 769 C C . LEU A 1 98 ? 5.083 7.340 -19.278 1.00 88.31 98 LEU A C 1
ATOM 771 O O . LEU A 1 98 ? 5.144 7.407 -20.505 1.00 88.31 98 LEU A O 1
ATOM 775 N N . LEU A 1 99 ? 6.153 7.524 -18.502 1.00 84.25 99 LEU A N 1
ATOM 776 C CA . LEU A 1 99 ? 7.486 7.818 -19.022 1.00 84.25 99 LEU A CA 1
ATOM 777 C C . LEU A 1 99 ? 7.958 6.725 -19.995 1.00 84.25 99 LEU A C 1
ATOM 779 O O . LEU A 1 99 ? 8.362 7.031 -21.117 1.00 84.25 99 LEU A O 1
ATOM 783 N N . LEU A 1 100 ? 7.823 5.451 -19.617 1.00 79.88 100 LEU A N 1
ATOM 784 C CA . LEU A 1 100 ? 8.160 4.324 -20.491 1.00 79.88 100 LEU A CA 1
ATOM 785 C C . LEU A 1 100 ? 7.278 4.265 -21.741 1.00 79.88 100 LEU A C 1
ATOM 787 O O . LEU A 1 100 ? 7.778 3.953 -22.821 1.00 79.88 100 LEU A O 1
ATOM 791 N N . TRP A 1 101 ? 5.990 4.596 -21.629 1.00 83.31 101 TRP A N 1
ATOM 792 C CA . TRP A 1 101 ? 5.081 4.657 -22.776 1.00 83.31 101 TRP A CA 1
ATOM 793 C C . TRP A 1 101 ? 5.489 5.734 -23.789 1.00 83.31 101 TRP A C 1
ATOM 795 O O . TRP A 1 101 ? 5.481 5.478 -24.992 1.00 83.31 101 TRP A O 1
ATOM 805 N N . VAL A 1 102 ? 5.894 6.914 -23.310 1.00 82.75 102 VAL A N 1
ATOM 806 C CA . VAL A 1 102 ? 6.339 8.033 -24.156 1.00 82.75 102 VAL A CA 1
ATOM 807 C C . VAL A 1 102 ? 7.693 7.747 -24.800 1.00 82.75 102 VAL A C 1
ATOM 809 O O . VAL A 1 102 ? 7.890 8.110 -25.955 1.00 82.75 102 VAL A O 1
ATOM 812 N N . ILE A 1 103 ? 8.617 7.089 -24.093 1.00 76.94 103 ILE A N 1
ATOM 813 C CA . ILE A 1 103 ? 9.976 6.809 -24.590 1.00 76.94 103 ILE A CA 1
ATOM 814 C C . ILE A 1 103 ? 10.007 5.587 -25.522 1.00 76.94 103 ILE A C 1
ATOM 816 O O . ILE A 1 103 ? 10.767 5.579 -26.490 1.00 76.94 103 ILE A O 1
ATOM 820 N N . SER A 1 104 ? 9.157 4.580 -25.288 1.00 72.50 104 SER A N 1
ATOM 821 C CA . SER A 1 104 ? 9.091 3.341 -26.079 1.00 72.50 104 SER A CA 1
ATOM 822 C C . SER A 1 104 ? 9.071 3.529 -27.610 1.00 72.50 104 SER A C 1
ATOM 824 O O . SER A 1 104 ? 9.809 2.802 -28.274 1.00 72.50 104 SER A O 1
ATOM 826 N N . PRO A 1 105 ? 8.300 4.457 -28.217 1.00 71.00 105 PRO A N 1
ATOM 827 C CA . PRO A 1 105 ? 8.295 4.632 -29.674 1.00 71.00 105 PRO A CA 1
ATOM 828 C C . PRO A 1 105 ? 9.591 5.230 -30.244 1.00 71.00 105 PRO A C 1
ATOM 830 O O . PRO A 1 105 ? 9.856 5.070 -31.436 1.00 71.00 105 PRO A O 1
ATOM 833 N N . TYR A 1 106 ? 10.410 5.898 -29.425 1.00 68.38 106 TYR A N 1
ATOM 834 C CA . TYR A 1 106 ? 11.671 6.516 -29.857 1.00 68.38 106 TYR A CA 1
ATOM 835 C C . TYR A 1 106 ? 12.869 5.552 -29.809 1.00 68.38 106 TYR A C 1
ATOM 837 O O . TYR A 1 106 ? 13.945 5.893 -30.302 1.00 68.38 106 TYR A O 1
ATOM 845 N N . GLU A 1 107 ? 12.684 4.338 -29.278 1.00 62.94 107 GLU A N 1
ATOM 846 C CA . GLU A 1 107 ? 13.725 3.305 -29.157 1.00 62.94 107 GLU A CA 1
ATOM 847 C C . GLU A 1 107 ? 14.332 2.905 -30.514 1.00 62.94 107 GLU A C 1
ATOM 849 O O . GLU A 1 107 ? 15.544 2.725 -30.628 1.00 62.94 107 GLU A O 1
ATOM 854 N N . ASN A 1 108 ? 13.514 2.874 -31.572 1.00 54.66 108 ASN A N 1
ATOM 855 C CA . ASN A 1 108 ? 13.887 2.385 -32.908 1.00 54.66 108 ASN A CA 1
ATOM 856 C C . ASN A 1 108 ? 14.966 3.217 -33.636 1.00 54.66 108 ASN A C 1
ATOM 858 O O . ASN A 1 108 ? 15.304 2.900 -34.774 1.00 54.66 108 ASN A O 1
ATOM 862 N N . ARG A 1 109 ? 15.481 4.304 -33.044 1.00 54.78 109 ARG A N 1
ATOM 863 C CA . ARG A 1 109 ? 16.493 5.167 -33.680 1.00 54.78 109 ARG A CA 1
ATOM 864 C C . ARG A 1 109 ? 17.900 5.069 -33.098 1.00 54.78 109 ARG A C 1
ATOM 866 O O . ARG A 1 109 ? 18.807 5.572 -33.753 1.00 54.78 109 ARG A O 1
ATOM 873 N N . LEU A 1 110 ? 18.101 4.478 -31.916 1.00 53.03 110 LEU A N 1
ATOM 874 C CA . LEU A 1 110 ? 19.387 4.612 -31.210 1.00 53.03 110 LEU A CA 1
ATOM 875 C C . LEU A 1 110 ? 20.121 3.299 -30.909 1.00 53.03 110 LEU A C 1
ATOM 877 O O . LEU A 1 110 ? 21.348 3.314 -30.891 1.00 53.03 110 LEU A O 1
ATOM 881 N N . PHE A 1 111 ? 19.430 2.171 -30.722 1.00 50.56 111 PHE A N 1
ATOM 882 C CA . PHE A 1 111 ? 20.073 0.886 -30.424 1.00 50.56 111 PHE A CA 1
ATOM 883 C C . PHE A 1 111 ? 19.319 -0.257 -31.128 1.00 50.56 111 PHE A C 1
ATOM 885 O O . PHE A 1 111 ? 18.097 -0.245 -31.163 1.00 50.56 111 PHE A O 1
ATOM 892 N N . HIS A 1 112 ? 20.071 -1.176 -31.749 1.00 49.78 112 HIS A N 1
ATOM 893 C CA . HIS A 1 112 ? 19.658 -2.335 -32.568 1.00 49.78 112 HIS A CA 1
ATOM 894 C C . HIS A 1 112 ? 18.251 -2.931 -32.324 1.00 49.78 112 HIS A C 1
ATOM 896 O O . HIS A 1 112 ? 17.849 -3.066 -31.178 1.00 49.78 112 HIS A O 1
ATOM 902 N N . ASP A 1 113 ? 17.622 -3.417 -33.412 1.00 53.38 113 ASP A N 1
ATOM 903 C CA . ASP A 1 113 ? 16.342 -4.150 -33.652 1.00 53.38 113 ASP A CA 1
ATOM 904 C C . ASP A 1 113 ? 15.669 -5.011 -32.548 1.00 53.38 113 ASP A C 1
ATOM 906 O O . ASP A 1 113 ? 14.573 -5.549 -32.749 1.00 53.38 113 ASP A O 1
ATOM 910 N N . PHE A 1 114 ? 16.256 -5.171 -31.368 1.00 54.94 114 PHE A N 1
ATOM 911 C CA . PHE A 1 114 ? 15.569 -5.704 -30.205 1.00 54.94 114 PHE A CA 1
ATOM 912 C C . PHE A 1 114 ? 14.652 -4.629 -29.610 1.00 54.94 114 PHE A C 1
ATOM 914 O O . PHE A 1 114 ? 15.107 -3.643 -29.050 1.00 54.94 114 PHE A O 1
ATOM 921 N N . LYS A 1 115 ? 13.335 -4.859 -29.670 1.00 62.41 115 LYS A N 1
ATOM 922 C CA . LYS A 1 115 ? 12.303 -4.058 -28.980 1.00 62.41 115 LYS A CA 1
ATOM 923 C C . LYS A 1 115 ? 12.391 -4.224 -27.451 1.00 62.41 115 LYS A C 1
ATOM 925 O O . LYS A 1 115 ? 11.517 -4.849 -26.838 1.00 62.41 115 LYS A O 1
ATOM 930 N N . VAL A 1 116 ? 13.479 -3.773 -26.833 1.00 61.69 116 VAL A N 1
ATOM 931 C CA . VAL A 1 116 ? 13.798 -4.012 -25.422 1.00 61.69 116 VAL A CA 1
ATOM 932 C C . VAL A 1 116 ? 12.909 -3.177 -24.503 1.00 61.69 116 VAL A C 1
ATOM 934 O O . VAL A 1 116 ? 12.335 -3.741 -23.569 1.00 61.69 116 VAL A O 1
ATOM 937 N N . LEU A 1 117 ? 12.704 -1.885 -24.778 1.00 65.00 117 LEU A N 1
ATOM 938 C CA . LEU A 1 117 ? 11.800 -1.023 -24.010 1.00 65.00 117 LEU A CA 1
ATOM 939 C C . LEU A 1 117 ? 10.379 -1.564 -24.056 1.00 65.00 117 LEU A C 1
ATOM 941 O O . LEU A 1 117 ? 9.683 -1.496 -23.050 1.00 65.00 117 LEU A O 1
ATOM 945 N N . THR A 1 118 ? 9.961 -2.168 -25.172 1.00 68.25 118 THR A N 1
ATOM 946 C CA . THR A 1 118 ? 8.639 -2.808 -25.248 1.00 68.25 118 THR A CA 1
ATOM 947 C C . THR A 1 118 ? 8.527 -3.970 -24.254 1.00 68.25 118 THR A C 1
ATOM 949 O O . THR A 1 118 ? 7.505 -4.111 -23.589 1.00 68.25 118 THR A O 1
ATOM 952 N N . LYS A 1 119 ? 9.569 -4.798 -24.094 1.00 70.38 119 LYS A N 1
ATOM 953 C CA . LYS A 1 119 ? 9.573 -5.893 -23.104 1.00 70.38 119 LYS A CA 1
ATOM 954 C C . LYS A 1 119 ? 9.659 -5.368 -21.668 1.00 70.38 119 LYS A C 1
ATOM 956 O O . LYS A 1 119 ? 8.929 -5.853 -20.807 1.00 70.38 119 LYS A O 1
ATOM 961 N N . CYS A 1 120 ? 10.488 -4.355 -21.416 1.00 73.25 120 CYS A N 1
ATOM 962 C CA . CYS A 1 120 ? 10.580 -3.702 -20.108 1.00 73.25 120 CYS A CA 1
ATOM 963 C C . CYS A 1 120 ? 9.257 -3.038 -19.706 1.00 73.25 120 CYS A C 1
ATOM 965 O O . CYS A 1 120 ? 8.853 -3.160 -18.551 1.00 73.25 120 CYS A O 1
ATOM 967 N N . PHE A 1 121 ? 8.549 -2.419 -20.654 1.00 79.94 121 PHE A N 1
ATOM 968 C CA . PHE A 1 121 ? 7.227 -1.828 -20.450 1.00 79.94 121 PHE A CA 1
ATOM 969 C C . PHE A 1 121 ? 6.226 -2.843 -19.888 1.00 79.94 121 PHE A C 1
ATOM 971 O O . PHE A 1 121 ? 5.518 -2.525 -18.936 1.00 79.94 121 PHE A O 1
ATOM 978 N N . TRP A 1 122 ? 6.191 -4.071 -20.422 1.00 82.12 122 TRP A N 1
ATOM 979 C CA . TRP A 1 122 ? 5.295 -5.122 -19.926 1.00 82.12 122 TRP A CA 1
ATOM 980 C C . TRP A 1 122 ? 5.629 -5.556 -18.499 1.00 82.12 122 TRP A C 1
ATOM 982 O O . TRP A 1 122 ? 4.722 -5.747 -17.694 1.00 82.12 122 TRP A O 1
ATOM 992 N N . ILE A 1 123 ? 6.916 -5.676 -18.162 1.00 82.19 123 ILE A N 1
ATOM 993 C CA . ILE A 1 123 ? 7.345 -6.054 -16.808 1.00 82.19 123 ILE A CA 1
ATOM 994 C C . ILE A 1 123 ? 6.953 -4.957 -15.801 1.00 82.19 123 ILE A C 1
ATOM 996 O O . ILE A 1 123 ? 6.403 -5.266 -14.743 1.00 82.19 123 ILE A O 1
ATOM 1000 N N . HIS A 1 124 ? 7.159 -3.682 -16.149 1.00 83.31 124 HIS A N 1
ATOM 1001 C CA . HIS A 1 124 ? 6.741 -2.547 -15.315 1.00 83.31 124 HIS A CA 1
ATOM 1002 C C . HIS A 1 124 ? 5.215 -2.453 -15.203 1.00 83.31 124 HIS A C 1
ATOM 1004 O O . HIS A 1 124 ? 4.702 -2.173 -14.123 1.00 83.31 124 HIS A O 1
ATOM 1010 N N . LEU A 1 125 ? 4.482 -2.778 -16.272 1.00 88.00 125 LEU A N 1
ATOM 1011 C CA . LEU A 1 125 ? 3.021 -2.797 -16.265 1.00 88.00 125 LEU A CA 1
ATOM 1012 C C . LEU A 1 125 ? 2.470 -3.885 -15.336 1.00 88.00 125 LEU A C 1
ATOM 1014 O O . LEU A 1 125 ? 1.536 -3.635 -14.577 1.00 88.00 125 LEU A O 1
ATOM 1018 N N . VAL A 1 126 ? 3.060 -5.083 -15.345 1.00 89.12 126 VAL A N 1
ATOM 1019 C CA . VAL A 1 126 ? 2.683 -6.156 -14.411 1.00 89.12 126 VAL A CA 1
ATOM 1020 C C . VAL A 1 126 ? 2.946 -5.726 -12.966 1.00 89.12 126 VAL A C 1
ATOM 1022 O O . VAL A 1 126 ? 2.078 -5.904 -12.109 1.00 89.12 126 VAL A O 1
ATOM 1025 N N . LEU A 1 127 ? 4.097 -5.099 -12.695 1.00 88.62 127 LEU A N 1
ATOM 1026 C CA . LEU A 1 127 ? 4.401 -4.547 -11.373 1.00 88.62 127 LEU A CA 1
ATOM 1027 C C . LEU A 1 127 ? 3.390 -3.463 -10.968 1.00 88.62 127 LEU A C 1
ATOM 1029 O O . LEU A 1 127 ? 2.878 -3.499 -9.850 1.00 88.62 127 LEU A O 1
ATOM 1033 N N . PHE A 1 128 ? 3.069 -2.540 -11.879 1.00 90.06 128 PHE A N 1
ATOM 1034 C CA . PHE A 1 128 ? 2.073 -1.487 -11.683 1.00 90.06 128 PHE A CA 1
ATOM 1035 C C . PHE A 1 128 ? 0.717 -2.074 -11.289 1.00 90.06 128 PHE A C 1
ATOM 1037 O O . PHE A 1 128 ? 0.102 -1.606 -10.336 1.00 90.06 128 PHE A O 1
ATOM 1044 N N . VAL A 1 129 ? 0.258 -3.126 -11.970 1.00 91.38 129 VAL A N 1
ATOM 1045 C CA . VAL A 1 129 ? -1.030 -3.763 -11.663 1.00 91.38 129 VAL A CA 1
ATOM 1046 C C . VAL A 1 129 ? -1.004 -4.420 -10.281 1.00 91.38 129 VAL A C 1
ATOM 1048 O O . VAL A 1 129 ? -1.911 -4.196 -9.480 1.00 91.38 129 VAL A O 1
ATOM 1051 N N . ILE A 1 130 ? 0.034 -5.195 -9.957 1.00 91.44 130 ILE A N 1
ATOM 1052 C CA . ILE A 1 130 ? 0.115 -5.906 -8.670 1.00 91.44 130 ILE A CA 1
ATOM 1053 C C . ILE A 1 130 ? 0.252 -4.915 -7.504 1.00 91.44 130 ILE A C 1
ATOM 1055 O O . ILE A 1 130 ? -0.531 -4.944 -6.556 1.00 91.44 130 ILE A O 1
ATOM 1059 N N . VAL A 1 131 ? 1.218 -4.001 -7.573 1.00 90.94 131 VAL A N 1
ATOM 1060 C CA . VAL A 1 131 ? 1.497 -3.051 -6.486 1.00 90.94 131 VAL A CA 1
ATOM 1061 C C . VAL A 1 131 ? 0.437 -1.946 -6.421 1.00 90.94 131 VAL A C 1
ATOM 1063 O O . VAL A 1 131 ? 0.046 -1.518 -5.334 1.00 90.94 131 VAL A O 1
ATOM 1066 N N . GLY A 1 132 ? -0.089 -1.511 -7.567 1.00 89.12 132 GLY A N 1
ATOM 1067 C CA . GLY A 1 132 ? -1.163 -0.522 -7.643 1.00 89.12 132 GLY A CA 1
ATOM 1068 C C . GLY A 1 132 ? -2.479 -1.042 -7.066 1.00 89.12 132 GLY A C 1
ATOM 1069 O O . GLY A 1 132 ? -3.138 -0.332 -6.305 1.00 89.12 132 GLY A O 1
ATOM 1070 N N . THR A 1 133 ? -2.846 -2.300 -7.336 1.00 90.94 133 THR A N 1
ATOM 1071 C CA . THR A 1 133 ? -4.032 -2.910 -6.706 1.00 90.94 133 THR A CA 1
ATOM 1072 C C . THR A 1 133 ? -3.861 -3.048 -5.195 1.00 90.94 133 THR A C 1
ATOM 1074 O O . THR A 1 133 ? -4.786 -2.709 -4.452 1.00 90.94 133 THR A O 1
ATOM 1077 N N . ALA A 1 134 ? -2.673 -3.436 -4.718 1.00 91.12 134 ALA A N 1
ATOM 1078 C CA . ALA A 1 134 ? -2.360 -3.440 -3.290 1.00 91.12 134 ALA A CA 1
ATOM 1079 C C . ALA A 1 134 ? -2.511 -2.039 -2.666 1.00 91.12 134 ALA A C 1
ATOM 1081 O O . ALA A 1 134 ? -3.087 -1.914 -1.587 1.00 91.12 134 ALA A O 1
ATOM 1082 N N . ALA A 1 135 ? -2.096 -0.978 -3.367 1.00 89.69 135 ALA A N 1
ATOM 1083 C CA . ALA A 1 135 ? -2.259 0.405 -2.914 1.00 89.69 135 ALA A CA 1
ATOM 1084 C C . ALA A 1 135 ? -3.707 0.881 -2.824 1.00 89.69 135 ALA A C 1
ATOM 1086 O O . ALA A 1 135 ? -4.066 1.537 -1.845 1.00 89.69 135 ALA A O 1
ATOM 1087 N N . LEU A 1 136 ? -4.565 0.489 -3.763 1.00 90.88 136 LEU A N 1
ATOM 1088 C CA . LEU A 1 136 ? -5.997 0.784 -3.677 1.00 90.88 136 LEU A CA 1
ATOM 1089 C C . LEU A 1 136 ? -6.662 0.071 -2.493 1.00 90.88 136 LEU A C 1
ATOM 1091 O O . LEU A 1 136 ? -7.497 0.658 -1.800 1.00 90.88 136 LEU A O 1
ATOM 1095 N N . ILE A 1 137 ? -6.291 -1.188 -2.241 1.00 90.88 137 ILE A N 1
ATOM 1096 C CA . ILE A 1 137 ? -6.787 -1.937 -1.080 1.00 90.88 137 ILE A CA 1
ATOM 1097 C C . ILE A 1 137 ? -6.281 -1.286 0.211 1.00 90.88 137 ILE A C 1
ATOM 1099 O O . ILE A 1 137 ? -7.067 -1.096 1.136 1.00 90.88 137 ILE A O 1
ATOM 1103 N N . ASN A 1 138 ? -5.008 -0.890 0.260 1.00 91.25 138 ASN A N 1
ATOM 1104 C CA . ASN A 1 138 ? -4.409 -0.226 1.415 1.00 91.25 138 ASN A CA 1
ATOM 1105 C C . ASN A 1 138 ? -5.135 1.082 1.760 1.00 91.25 138 ASN A C 1
ATOM 1107 O O . ASN A 1 138 ? -5.515 1.290 2.906 1.00 91.25 138 ASN A O 1
ATOM 1111 N N . LEU A 1 139 ? -5.451 1.906 0.757 1.00 90.06 139 LEU A N 1
ATOM 1112 C CA . LEU A 1 139 ? -6.215 3.142 0.947 1.00 90.06 139 LEU A CA 1
ATOM 1113 C C . LEU A 1 139 ? -7.607 2.868 1.541 1.00 90.06 139 LEU A C 1
ATOM 1115 O O . LEU A 1 139 ? -8.022 3.529 2.491 1.00 90.06 139 LEU A O 1
ATOM 1119 N N . LYS A 1 140 ? -8.318 1.841 1.054 1.00 90.50 140 LYS A N 1
ATOM 1120 C CA . LYS A 1 140 ? -9.611 1.440 1.642 1.00 90.50 140 LYS A CA 1
ATOM 1121 C C . LYS A 1 140 ? -9.476 0.966 3.092 1.00 90.50 140 LYS A C 1
ATOM 1123 O O . LYS A 1 140 ? -10.347 1.250 3.918 1.00 90.50 140 LYS A O 1
ATOM 1128 N N . VAL A 1 141 ? -8.411 0.229 3.397 1.00 90.12 141 VAL A N 1
ATOM 1129 C CA . VAL A 1 141 ? -8.142 -0.292 4.743 1.00 90.12 141 VAL A CA 1
ATOM 1130 C C . VAL A 1 141 ? -7.802 0.845 5.703 1.00 90.12 141 VAL A C 1
ATOM 1132 O O . VAL A 1 141 ? -8.381 0.894 6.785 1.00 90.12 141 VAL A O 1
ATOM 1135 N N . ASN A 1 142 ? -6.965 1.799 5.297 1.00 89.38 142 ASN A N 1
ATOM 1136 C CA . ASN A 1 142 ? -6.642 2.973 6.104 1.00 89.38 142 ASN A CA 1
ATOM 1137 C C . ASN A 1 142 ? -7.858 3.870 6.341 1.00 89.38 142 ASN A C 1
ATOM 1139 O O . ASN A 1 142 ? -8.099 4.284 7.468 1.00 89.38 142 ASN A O 1
ATOM 1143 N N . MET A 1 143 ? -8.694 4.096 5.325 1.00 87.44 143 MET A N 1
ATOM 1144 C CA . MET A 1 143 ? -9.940 4.844 5.506 1.00 87.44 143 MET A CA 1
ATOM 1145 C C . MET A 1 143 ? -10.873 4.152 6.515 1.00 87.44 143 MET A C 1
ATOM 1147 O O . MET A 1 143 ? -11.554 4.812 7.294 1.00 87.44 143 MET A O 1
ATOM 1151 N N . THR A 1 144 ? -10.901 2.816 6.524 1.00 86.62 144 THR A N 1
ATOM 1152 C CA . THR A 1 144 ? -11.651 2.040 7.527 1.00 86.62 144 THR A CA 1
ATOM 1153 C C . THR A 1 144 ? -11.017 2.169 8.911 1.00 86.62 144 THR A C 1
ATOM 1155 O O . THR A 1 144 ? -11.731 2.315 9.896 1.00 86.62 144 THR A O 1
ATOM 1158 N N . TYR A 1 145 ? -9.687 2.164 8.987 1.00 88.19 145 TYR A N 1
ATOM 1159 C CA . TYR A 1 145 ? -8.948 2.373 10.226 1.00 88.19 145 TYR A CA 1
ATOM 1160 C C . TYR A 1 145 ? -9.209 3.761 10.828 1.00 88.19 145 TYR A C 1
ATOM 1162 O O . TYR A 1 145 ? -9.549 3.841 12.000 1.00 88.19 145 TYR A O 1
ATOM 1170 N N . HIS A 1 146 ? -9.161 4.833 10.033 1.00 87.44 146 HIS A N 1
ATOM 1171 C CA . HIS A 1 146 ? -9.473 6.185 10.506 1.00 87.44 146 HIS A CA 1
ATOM 1172 C C . HIS A 1 146 ? -10.931 6.337 10.949 1.00 87.44 146 HIS A C 1
ATOM 1174 O O . HIS A 1 146 ? -11.209 7.032 11.919 1.00 87.44 146 HIS A O 1
ATOM 1180 N N . LYS A 1 147 ? -11.874 5.638 10.303 1.00 87.50 147 LYS A N 1
ATOM 1181 C CA . LYS A 1 147 ? -13.256 5.571 10.806 1.00 87.50 147 LYS A CA 1
ATOM 1182 C C . LYS A 1 147 ? -13.330 4.895 12.176 1.00 87.50 147 LYS A C 1
ATOM 1184 O O . LYS A 1 147 ? -14.029 5.392 13.049 1.00 87.50 147 LYS A O 1
ATOM 1189 N N . LEU A 1 148 ? -12.598 3.799 12.373 1.00 86.31 148 LEU A N 1
ATOM 1190 C CA . LEU A 1 148 ? -12.528 3.108 13.665 1.00 86.31 148 LEU A CA 1
ATOM 1191 C C . LEU A 1 148 ? -11.831 3.956 14.738 1.00 86.31 148 LEU A C 1
ATOM 1193 O O . LEU A 1 148 ? -12.218 3.876 15.896 1.00 86.31 148 LEU A O 1
ATOM 1197 N N . GLU A 1 149 ? -10.850 4.776 14.358 1.00 85.50 149 GLU A N 1
ATOM 1198 C CA . GLU A 1 149 ? -10.163 5.725 15.245 1.00 85.50 149 GLU A CA 1
ATOM 1199 C C . GLU A 1 149 ? -11.107 6.821 15.761 1.00 85.50 149 GLU A C 1
ATOM 1201 O O . GLU A 1 149 ? -10.970 7.265 16.895 1.00 85.50 149 GLU A O 1
ATOM 1206 N N . THR A 1 150 ? -12.106 7.218 14.965 1.00 84.12 150 THR A N 1
ATOM 1207 C CA . THR A 1 150 ? -13.143 8.175 15.393 1.00 84.12 150 THR A CA 1
ATOM 1208 C C . THR A 1 150 ? -14.258 7.559 16.244 1.00 84.12 150 THR A C 1
ATOM 1210 O O . THR A 1 150 ? -15.124 8.292 16.716 1.00 84.12 150 THR A O 1
ATOM 1213 N N . CYS A 1 151 ? -14.282 6.234 16.420 1.00 83.00 151 CYS A N 1
ATOM 1214 C CA . CYS A 1 151 ? -15.301 5.557 17.219 1.00 83.00 151 CYS A CA 1
ATOM 1215 C C . CYS A 1 151 ? -14.926 5.507 18.707 1.00 83.00 151 CYS A C 1
ATOM 1217 O O . CYS A 1 151 ? -13.766 5.305 19.070 1.00 83.00 151 CYS A O 1
ATOM 1219 N N . ASP A 1 152 ? -15.944 5.591 19.564 1.00 74.25 152 ASP A N 1
ATOM 1220 C CA . ASP A 1 152 ? -15.801 5.462 21.013 1.00 74.25 152 ASP A CA 1
ATOM 1221 C C . ASP A 1 152 ? -15.133 4.130 21.405 1.00 74.25 152 ASP A C 1
ATOM 1223 O O . ASP A 1 152 ? -15.424 3.065 20.852 1.00 74.25 152 ASP A O 1
ATOM 1227 N N . GLY A 1 153 ? -14.221 4.188 22.378 1.00 71.81 153 GLY A N 1
ATOM 1228 C CA . GLY A 1 153 ? -13.535 3.015 22.923 1.00 71.81 153 GLY A CA 1
ATOM 1229 C C . GLY A 1 153 ? -12.351 2.501 22.095 1.00 71.81 153 GLY A C 1
ATOM 1230 O O . GLY A 1 153 ? -11.743 1.502 22.484 1.00 71.81 153 GLY A O 1
ATOM 1231 N N . PHE A 1 154 ? -11.980 3.144 20.983 1.00 82.38 154 PHE A N 1
ATOM 1232 C CA . PHE A 1 154 ? -10.749 2.819 20.256 1.00 82.38 154 PHE A CA 1
ATOM 1233 C C . PHE A 1 154 ? -9.503 2.958 21.161 1.00 82.38 154 PHE A C 1
ATOM 1235 O O . PHE A 1 154 ? -9.434 3.891 21.956 1.00 82.38 154 PHE A O 1
ATOM 1242 N N . PRO A 1 155 ? -8.479 2.083 21.057 1.00 77.00 155 PRO A N 1
ATOM 1243 C CA . PRO A 1 155 ? -8.354 0.922 20.167 1.00 77.00 155 PRO A CA 1
ATOM 1244 C C . PRO A 1 155 ? -8.889 -0.396 20.753 1.00 77.00 155 PRO A C 1
ATOM 1246 O O . PRO A 1 155 ? -8.882 -1.413 20.061 1.00 77.00 155 PRO A O 1
ATOM 1249 N N . HIS A 1 156 ? -9.310 -0.415 22.019 1.00 77.62 156 HIS A N 1
ATOM 1250 C CA . HIS A 1 156 ? -9.617 -1.657 22.740 1.00 77.62 156 HIS A CA 1
ATOM 1251 C C . HIS A 1 156 ? -11.080 -2.103 22.616 1.00 77.62 156 HIS A C 1
ATOM 1253 O O . HIS A 1 156 ? -11.370 -3.268 22.874 1.00 77.62 156 HIS A O 1
ATOM 1259 N N . PHE A 1 157 ? -11.979 -1.192 22.230 1.00 76.31 157 PHE A N 1
ATOM 1260 C CA . PHE A 1 157 ? -13.427 -1.374 22.105 1.00 76.31 157 PHE A CA 1
ATOM 1261 C C . PHE A 1 157 ? -14.015 -2.163 23.280 1.00 76.31 157 PHE A C 1
ATOM 1263 O O . PHE A 1 157 ? -14.602 -3.230 23.115 1.00 76.31 157 PHE A O 1
ATOM 1270 N N . ASN A 1 158 ? -13.793 -1.659 24.494 1.00 75.62 158 ASN A N 1
ATOM 1271 C CA . ASN A 1 158 ? -14.260 -2.286 25.723 1.00 75.62 158 ASN A CA 1
ATOM 1272 C C . ASN A 1 158 ? -14.977 -1.253 26.592 1.00 75.62 158 ASN A C 1
ATOM 1274 O O . ASN A 1 158 ? -14.410 -0.207 26.905 1.00 75.62 158 ASN A O 1
ATOM 1278 N N . GLU A 1 159 ? -16.189 -1.589 27.029 1.00 66.62 159 GLU A N 1
ATOM 1279 C CA . GLU A 1 159 ? -17.034 -0.736 27.870 1.00 66.62 159 GLU A CA 1
ATOM 1280 C C . GLU A 1 159 ? -16.327 -0.307 29.155 1.00 66.62 159 GLU A C 1
ATOM 1282 O O . GLU A 1 159 ? -16.348 0.864 29.508 1.00 66.62 159 GLU A O 1
ATOM 1287 N N . ARG A 1 160 ? -15.607 -1.227 29.813 1.00 69.44 160 ARG A N 1
ATOM 1288 C CA . ARG A 1 160 ? -14.919 -0.919 31.078 1.00 69.44 160 ARG A CA 1
ATOM 1289 C C . ARG A 1 160 ? -13.801 0.104 30.916 1.00 69.44 160 ARG A C 1
ATOM 1291 O O . ARG A 1 160 ? -13.538 0.860 31.843 1.00 69.44 160 ARG A O 1
ATOM 1298 N N . PHE A 1 161 ? -13.121 0.092 29.772 1.00 65.50 161 PHE A N 1
ATOM 1299 C CA . PHE A 1 161 ? -12.062 1.059 29.487 1.00 65.50 161 PHE A CA 1
ATOM 1300 C C . PHE A 1 161 ? -12.646 2.394 29.034 1.00 65.50 161 PHE A C 1
ATOM 1302 O O . PHE A 1 161 ? -12.145 3.432 29.450 1.00 65.50 161 PHE A O 1
ATOM 1309 N N . PHE A 1 162 ? -13.731 2.366 28.256 1.00 66.81 162 PHE A N 1
ATOM 1310 C CA . PHE A 1 162 ? -14.450 3.575 27.868 1.00 66.81 162 PHE A CA 1
ATOM 1311 C C . PHE A 1 162 ? -15.002 4.322 29.087 1.00 66.81 162 PHE A C 1
ATOM 1313 O O . PHE A 1 162 ? -14.768 5.518 29.208 1.00 66.81 162 PHE A O 1
ATOM 1320 N N . ASP A 1 163 ? -15.653 3.619 30.018 1.00 65.31 163 ASP A N 1
ATOM 1321 C CA . ASP A 1 163 ? -16.198 4.221 31.240 1.00 65.31 163 ASP A CA 1
ATOM 1322 C C . ASP A 1 163 ? -15.084 4.865 32.088 1.00 65.31 163 ASP A C 1
ATOM 1324 O O . ASP A 1 163 ? -15.221 6.000 32.537 1.00 65.31 163 ASP A O 1
ATOM 1328 N N . GLN A 1 164 ? -13.929 4.200 32.224 1.00 64.25 164 GLN A N 1
ATOM 1329 C CA . GLN A 1 164 ? -12.767 4.746 32.941 1.00 64.25 164 GLN A CA 1
ATOM 1330 C C . GLN A 1 164 ? -12.155 5.978 32.258 1.00 64.25 164 GLN A C 1
ATOM 1332 O O . GLN A 1 164 ? -11.700 6.906 32.932 1.00 64.25 164 GLN A O 1
ATOM 1337 N N . GLU A 1 165 ? -12.106 5.991 30.927 1.00 64.44 165 GLU A N 1
ATOM 1338 C CA . GLU A 1 165 ? -11.583 7.118 30.157 1.00 64.44 165 GLU A CA 1
ATOM 1339 C C . GLU A 1 165 ? -12.543 8.315 30.201 1.00 64.44 165 GLU A C 1
ATOM 1341 O O . GLU A 1 165 ? -12.109 9.450 30.404 1.00 64.44 165 GLU A O 1
ATOM 1346 N N . MET A 1 166 ? -13.852 8.061 30.135 1.00 62.75 166 MET A N 1
ATOM 1347 C CA . MET A 1 166 ? -14.893 9.070 30.322 1.00 62.75 166 MET A CA 1
ATOM 1348 C C . MET A 1 166 ? -14.885 9.672 31.728 1.00 62.75 166 MET A C 1
ATOM 1350 O O . MET A 1 166 ? -14.945 10.897 31.856 1.00 62.75 166 MET A O 1
ATOM 1354 N N . ASP A 1 167 ? -14.741 8.845 32.765 1.00 62.66 167 ASP A N 1
ATOM 1355 C CA . ASP A 1 167 ? -14.603 9.310 34.146 1.00 62.66 167 ASP A CA 1
ATOM 1356 C C . ASP A 1 167 ? -13.367 10.208 34.280 1.00 62.66 167 ASP A C 1
ATOM 1358 O O . ASP A 1 167 ? -13.451 11.325 34.794 1.00 62.66 167 ASP A O 1
ATOM 1362 N N . ARG A 1 168 ? -12.220 9.787 33.729 1.00 62.47 168 ARG A N 1
ATOM 1363 C CA . ARG A 1 168 ? -10.981 10.579 33.732 1.00 62.47 168 ARG A CA 1
ATOM 1364 C C . ARG A 1 168 ? -11.129 11.921 33.008 1.00 62.47 168 ARG A C 1
ATOM 1366 O O . ARG A 1 168 ? -10.607 12.927 33.489 1.00 62.47 168 ARG A O 1
ATOM 1373 N N . HIS A 1 169 ? -11.826 11.959 31.874 1.00 61.81 169 HIS A N 1
ATOM 1374 C CA . HIS A 1 169 ? -12.105 13.205 31.159 1.00 61.81 169 HIS A CA 1
ATOM 1375 C C . HIS A 1 169 ? -13.080 14.111 31.923 1.00 61.81 169 HIS A C 1
ATOM 1377 O O . HIS A 1 169 ? -12.870 15.324 31.961 1.00 61.81 169 HIS A O 1
ATOM 1383 N N . GLN A 1 170 ? -14.093 13.553 32.592 1.00 58.78 170 GLN A N 1
ATOM 1384 C CA . GLN A 1 170 ? -14.991 14.321 33.458 1.00 58.78 170 GLN A CA 1
ATOM 1385 C C . GLN A 1 170 ? -14.268 14.926 34.664 1.00 58.78 170 GLN A C 1
ATOM 1387 O O . GLN A 1 170 ? -14.515 16.091 34.975 1.00 58.78 170 GLN A O 1
ATOM 1392 N N . TYR A 1 171 ? -13.325 14.202 35.275 1.00 54.94 171 TYR A N 1
ATOM 1393 C CA . TYR A 1 171 ? -12.456 14.744 36.326 1.00 54.94 171 TYR A CA 1
ATOM 1394 C C . TYR A 1 171 ? -11.594 15.926 35.850 1.00 54.94 171 TYR A C 1
ATOM 1396 O O . TYR A 1 171 ? -11.216 16.768 36.659 1.00 54.94 171 TYR A O 1
ATOM 1404 N N . GLY A 1 172 ? -11.275 16.006 34.553 1.00 58.84 172 GLY A N 1
ATOM 1405 C CA . GLY A 1 172 ? -10.515 17.119 33.971 1.00 58.84 172 GLY A CA 1
ATOM 1406 C C . GLY A 1 172 ? -11.353 18.353 33.613 1.00 58.84 172 GLY A C 1
ATOM 1407 O O . GLY A 1 172 ? -10.798 19.441 33.489 1.00 58.84 172 GLY A O 1
ATOM 1408 N N . ILE A 1 173 ? -12.670 18.200 33.436 1.00 58.31 173 ILE A N 1
ATOM 1409 C CA . ILE A 1 173 ? -13.590 19.278 33.024 1.00 58.31 173 ILE A CA 1
ATOM 1410 C C . ILE A 1 173 ? -14.364 19.841 34.222 1.00 58.31 173 ILE A C 1
ATOM 1412 O O . ILE A 1 173 ? -14.744 21.011 34.218 1.00 58.31 173 ILE A O 1
ATOM 1416 N N . LYS A 1 174 ? -14.602 19.025 35.254 1.00 52.78 174 LYS A N 1
ATOM 1417 C CA . LYS A 1 174 ? -15.374 19.407 36.435 1.00 52.78 174 LYS A CA 1
ATOM 1418 C C . LYS A 1 174 ? -14.565 19.112 37.690 1.00 52.78 174 LYS A C 1
ATOM 1420 O O . LYS A 1 174 ? -14.155 17.977 37.917 1.00 52.78 174 LYS A O 1
ATOM 1425 N N . ASP A 1 175 ? -14.355 20.142 38.503 1.00 61.56 175 ASP A N 1
ATOM 1426 C CA . ASP A 1 175 ? -13.648 20.030 39.778 1.00 61.56 175 ASP A CA 1
ATOM 1427 C C . ASP A 1 175 ? -14.363 18.970 40.652 1.00 61.56 175 ASP A C 1
ATOM 1429 O O . ASP A 1 175 ? -15.600 19.005 40.739 1.00 61.56 175 ASP A O 1
ATOM 1433 N N . PRO A 1 176 ? -13.669 18.012 41.304 1.00 58.91 176 PRO A N 1
ATOM 1434 C CA . PRO A 1 176 ? -14.308 16.929 42.064 1.00 58.91 176 PRO A CA 1
ATOM 1435 C C . PRO A 1 176 ? -15.283 17.427 43.139 1.00 58.91 176 PRO A C 1
ATOM 1437 O O . PRO A 1 176 ? -16.211 16.719 43.534 1.00 58.91 176 PRO A O 1
ATOM 1440 N N . TYR A 1 177 ? -15.089 18.661 43.609 1.00 55.78 177 TYR A N 1
ATOM 1441 C CA . TYR A 1 177 ? -16.005 19.343 44.517 1.00 55.78 177 TYR A CA 1
ATOM 1442 C C . TYR A 1 177 ? -17.341 19.714 43.862 1.00 55.78 177 TYR A C 1
ATOM 1444 O O . TYR A 1 177 ? -18.385 19.499 44.473 1.00 55.78 177 TYR A O 1
ATOM 1452 N N . GLN A 1 178 ? -17.346 20.197 42.618 1.00 60.81 178 GLN A N 1
ATOM 1453 C CA . GLN A 1 178 ? -18.578 20.529 41.892 1.00 60.81 178 GLN A CA 1
ATOM 1454 C C . GLN A 1 178 ? -19.402 19.284 41.549 1.00 60.81 178 GLN A C 1
ATOM 1456 O O . GLN A 1 178 ? -20.624 19.322 41.645 1.00 60.81 178 GLN A O 1
ATOM 1461 N N . GLN A 1 179 ? -18.761 18.155 41.224 1.00 64.75 179 GLN A N 1
ATOM 1462 C CA . GLN A 1 179 ? -19.479 16.882 41.066 1.00 64.75 179 GLN A CA 1
ATOM 1463 C C . GLN A 1 179 ? -20.140 16.420 42.370 1.00 64.75 179 GLN A C 1
ATOM 1465 O O . GLN A 1 179 ? -21.273 15.942 42.349 1.00 64.75 179 GLN A O 1
ATOM 1470 N N . LYS A 1 180 ? -19.456 16.570 43.512 1.00 66.31 180 LYS A N 1
ATOM 1471 C CA . LYS A 1 180 ? -20.030 16.213 44.816 1.00 66.31 180 LYS A CA 1
ATOM 1472 C C . LYS A 1 180 ? -21.215 17.103 45.173 1.00 66.31 180 LYS A C 1
ATOM 1474 O O . LYS A 1 180 ? -22.234 16.574 45.598 1.00 66.31 180 LYS A O 1
ATOM 1479 N N . VAL A 1 181 ? -21.106 18.417 44.975 1.00 70.31 181 VAL A N 1
ATOM 1480 C CA . VAL A 1 181 ? -22.198 19.366 45.253 1.00 70.31 181 VAL A CA 1
ATOM 1481 C C . VAL A 1 181 ? -23.428 19.074 44.390 1.00 70.31 181 VAL A C 1
ATOM 1483 O O . VAL A 1 181 ? -24.527 19.015 44.932 1.00 70.31 181 VAL A O 1
ATOM 1486 N N . ASP A 1 182 ? -23.255 18.799 43.096 1.00 68.25 182 ASP A N 1
ATOM 1487 C CA . ASP A 1 182 ? -24.373 18.442 42.211 1.00 68.25 182 ASP A CA 1
ATOM 1488 C C . ASP A 1 182 ? -25.031 17.115 42.606 1.00 68.25 182 ASP A C 1
ATOM 1490 O O . ASP A 1 182 ? -26.255 16.992 42.566 1.00 68.25 182 ASP A O 1
ATOM 1494 N N . ASN A 1 183 ? -24.237 16.123 43.022 1.00 68.69 183 ASN A N 1
ATOM 1495 C CA . ASN A 1 183 ? -24.770 14.859 43.529 1.00 68.69 183 ASN A CA 1
ATOM 1496 C C . ASN A 1 183 ? -25.548 15.064 44.838 1.00 68.69 183 ASN A C 1
ATOM 1498 O O . ASN A 1 183 ? -26.633 14.505 44.991 1.00 68.69 183 ASN A O 1
ATOM 1502 N N . PHE A 1 184 ? -25.048 15.899 45.756 1.00 63.41 184 PHE A N 1
ATOM 1503 C CA . PHE A 1 184 ? -25.777 16.263 46.974 1.00 63.41 184 PHE A CA 1
ATOM 1504 C C . PHE A 1 184 ? -27.073 17.022 46.665 1.00 63.41 184 PHE A C 1
ATOM 1506 O O . PHE A 1 184 ? -28.103 16.697 47.241 1.00 63.41 184 PHE A O 1
ATOM 1513 N N . GLN A 1 185 ? -27.063 17.975 45.730 1.00 65.94 185 GLN A N 1
ATOM 1514 C CA . GLN A 1 185 ? -28.265 18.716 45.330 1.00 65.94 185 GLN A CA 1
ATOM 1515 C C . GLN A 1 185 ? -29.308 17.829 44.639 1.00 65.94 185 GLN A C 1
ATOM 1517 O O . GLN A 1 185 ? -30.501 17.985 44.893 1.00 65.94 185 GLN A O 1
ATOM 1522 N N . ARG A 1 186 ? -28.884 16.869 43.808 1.00 65.44 186 ARG A N 1
ATOM 1523 C CA . ARG A 1 186 ? -29.790 15.870 43.216 1.00 65.44 186 ARG A CA 1
ATOM 1524 C C . ARG A 1 186 ? -30.402 14.942 44.260 1.00 65.44 186 ARG A C 1
ATOM 1526 O O . ARG A 1 186 ? -31.596 14.697 44.221 1.00 65.44 186 ARG A O 1
ATOM 1533 N N . THR A 1 187 ? -29.604 14.475 45.215 1.00 61.81 187 THR A N 1
ATOM 1534 C CA . THR A 1 187 ? -30.100 13.561 46.256 1.00 61.81 187 THR A CA 1
ATOM 1535 C C . THR A 1 187 ? -31.039 14.290 47.225 1.00 61.81 187 THR A C 1
ATOM 1537 O O . THR A 1 187 ? -32.083 13.766 47.592 1.00 61.81 187 THR A O 1
ATOM 1540 N N . ALA A 1 188 ? -30.723 15.542 47.570 1.00 58.78 188 ALA A N 1
ATOM 1541 C CA . ALA A 1 188 ? -31.553 16.369 48.443 1.00 58.78 188 ALA A CA 1
ATOM 1542 C C . ALA A 1 188 ? -32.874 16.822 47.792 1.00 58.78 188 ALA A C 1
ATOM 1544 O O . ALA A 1 188 ? -33.853 17.053 48.498 1.00 58.78 188 ALA A O 1
ATOM 1545 N N . SER A 1 189 ? -32.920 16.964 46.462 1.00 57.44 189 SER A N 1
ATOM 1546 C CA . SER A 1 189 ? -34.166 17.292 45.751 1.00 57.44 189 SER A CA 1
ATOM 1547 C C . SER A 1 189 ? -35.106 16.092 45.632 1.00 57.44 189 SER A C 1
ATOM 1549 O O . SER A 1 189 ? -36.315 16.285 45.746 1.00 57.44 189 SER A O 1
ATOM 1551 N N . ASP A 1 190 ? -34.573 14.874 45.503 1.00 56.88 190 ASP A N 1
ATOM 1552 C CA . ASP A 1 190 ? -35.382 13.651 45.561 1.00 56.88 190 ASP A CA 1
ATOM 1553 C C . ASP A 1 190 ? -35.916 13.389 46.986 1.00 56.88 190 ASP A C 1
ATOM 1555 O O . ASP A 1 190 ? -37.099 13.089 47.139 1.00 56.88 190 ASP A O 1
ATOM 1559 N N . GLU A 1 191 ? -35.119 13.610 48.044 1.00 53.78 191 GLU A N 1
ATOM 1560 C CA . GLU A 1 191 ? -35.567 13.427 49.443 1.00 53.78 191 GLU A CA 1
ATOM 1561 C C . GLU A 1 191 ? -36.614 14.456 49.918 1.00 53.78 191 GLU A C 1
ATOM 1563 O O . GLU A 1 191 ? -37.395 14.166 50.824 1.00 53.78 191 GLU A O 1
ATOM 1568 N N . MET A 1 192 ? -36.688 15.650 49.318 1.00 52.03 192 MET A N 1
ATOM 1569 C CA . MET A 1 192 ? -37.719 16.646 49.662 1.00 52.03 192 MET A CA 1
ATOM 1570 C C . MET A 1 192 ? -39.059 16.438 48.944 1.00 52.03 192 MET A C 1
ATOM 1572 O O . MET A 1 192 ? -40.030 17.119 49.277 1.00 52.03 192 MET A O 1
ATOM 1576 N N . SER A 1 193 ? -39.145 15.507 47.989 1.00 53.28 193 SER A N 1
ATOM 1577 C CA . SER A 1 193 ? -40.397 15.214 47.278 1.00 53.28 193 SER A CA 1
ATOM 1578 C C . SER A 1 193 ? -41.372 14.324 48.069 1.00 53.28 193 SER A C 1
ATOM 1580 O O . SER A 1 193 ? -42.560 14.303 47.753 1.00 53.28 193 SER A O 1
ATOM 1582 N N . ASP A 1 194 ? -40.903 13.686 49.150 1.00 51.06 194 ASP A N 1
ATOM 1583 C CA . ASP A 1 194 ? -41.682 12.751 49.980 1.00 51.06 194 ASP A CA 1
ATOM 1584 C C . ASP A 1 194 ? -42.249 13.363 51.280 1.00 51.06 194 ASP A C 1
ATOM 1586 O O . ASP A 1 194 ? -42.881 12.669 52.083 1.00 51.06 194 ASP A O 1
ATOM 1590 N N . ILE A 1 195 ? -42.088 14.672 51.512 1.00 51.94 195 ILE A N 1
ATOM 1591 C CA . ILE A 1 195 ? -42.692 15.336 52.679 1.00 51.94 195 ILE A CA 1
ATOM 1592 C C . ILE A 1 195 ? -44.152 15.690 52.362 1.00 51.94 195 ILE A C 1
ATOM 1594 O O . ILE A 1 195 ? -44.487 16.819 52.004 1.00 51.94 195 ILE A O 1
ATOM 1598 N N . VAL A 1 196 ? -45.048 14.716 52.531 1.00 57.06 196 VAL A N 1
ATOM 1599 C CA . VAL A 1 196 ? -46.487 14.976 52.680 1.00 57.06 196 VAL A CA 1
ATOM 1600 C C . VAL A 1 196 ? -46.698 15.623 54.053 1.00 57.06 196 VAL A C 1
ATOM 1602 O O . VAL A 1 196 ? -46.597 14.963 55.087 1.00 57.06 196 VAL A O 1
ATOM 1605 N N . LEU A 1 197 ? -46.953 16.934 54.073 1.00 60.09 197 LEU A N 1
ATOM 1606 C CA . LEU A 1 197 ? -47.341 17.662 55.285 1.00 60.09 197 LEU A CA 1
ATOM 1607 C C . LEU A 1 197 ? -48.665 17.083 55.827 1.00 60.09 197 LEU A C 1
ATOM 1609 O O . LEU A 1 197 ? -49.632 17.015 55.069 1.00 60.09 197 LEU A O 1
ATOM 1613 N N . PRO A 1 198 ? -48.744 16.662 57.105 1.00 45.94 198 PRO A N 1
ATOM 1614 C CA . PRO A 1 198 ? -49.985 16.150 57.669 1.00 45.94 198 PRO A CA 1
ATOM 1615 C C . PRO A 1 198 ? -51.017 17.277 57.801 1.00 45.94 198 PRO A C 1
ATOM 1617 O O . PRO A 1 198 ? -50.780 18.289 58.463 1.00 45.94 198 PRO A O 1
ATOM 1620 N N . ASP A 1 199 ? -52.172 17.076 57.168 1.00 51.81 199 ASP A N 1
ATOM 1621 C CA . ASP A 1 199 ? -53.319 17.973 57.232 1.00 51.81 199 ASP A CA 1
ATOM 1622 C C . ASP A 1 199 ? -53.914 18.040 58.649 1.00 51.81 199 ASP A C 1
ATOM 1624 O O . ASP A 1 199 ? -54.409 17.057 59.197 1.00 51.81 199 ASP A O 1
ATOM 1628 N N . SER A 1 200 ? -53.986 19.268 59.163 1.00 49.00 200 SER A N 1
ATOM 1629 C CA . SER A 1 200 ? -54.978 19.787 60.119 1.00 49.00 200 SER A CA 1
ATOM 1630 C C . SER A 1 200 ? -54.989 19.283 61.579 1.00 49.00 200 SER A C 1
ATOM 1632 O O . SER A 1 200 ? -55.274 18.137 61.913 1.00 49.00 200 SER A O 1
ATOM 1634 N N . ILE A 1 201 ? -54.780 20.248 62.480 1.00 49.78 201 ILE A N 1
ATOM 1635 C CA . ILE A 1 201 ? -55.022 20.202 63.930 1.00 49.78 201 ILE A CA 1
ATOM 1636 C C . ILE A 1 201 ? -56.545 20.256 64.187 1.00 49.78 201 ILE A C 1
ATOM 1638 O O . ILE A 1 201 ? -57.195 21.158 63.649 1.00 49.78 201 ILE A O 1
ATOM 1642 N N . PRO A 1 202 ? -57.148 19.377 65.017 1.00 46.47 202 PRO A N 1
ATOM 1643 C CA . PRO A 1 202 ? -58.569 19.459 65.318 1.00 46.47 202 PRO A CA 1
ATOM 1644 C C . PRO A 1 202 ? -58.847 20.519 66.390 1.00 46.47 202 PRO A C 1
ATOM 1646 O O . PRO A 1 202 ? -58.312 20.508 67.498 1.00 46.47 202 PRO A O 1
ATOM 1649 N N . ASN A 1 203 ? -59.735 21.431 66.020 1.00 46.62 203 ASN A N 1
ATOM 1650 C CA . ASN A 1 203 ? -60.310 22.484 66.838 1.00 46.62 203 ASN A CA 1
ATOM 1651 C C . ASN A 1 203 ? -61.265 21.860 67.880 1.00 46.62 203 ASN A C 1
ATOM 1653 O O . ASN A 1 203 ? -62.295 21.303 67.502 1.00 46.62 203 ASN A O 1
ATOM 1657 N N . SER A 1 204 ? -60.947 21.940 69.177 1.00 42.66 204 SER A N 1
ATOM 1658 C CA . SER A 1 204 ? -61.900 21.622 70.251 1.00 42.66 204 SER A CA 1
ATOM 1659 C C . SER A 1 204 ? -62.084 22.841 71.148 1.00 42.66 204 SER A C 1
ATOM 1661 O O . SER A 1 204 ? -61.187 23.259 71.875 1.00 42.66 204 SER A O 1
ATOM 1663 N N . GLY A 1 205 ? -63.263 23.449 71.042 1.00 45.56 205 GLY A N 1
ATOM 1664 C CA . GLY A 1 205 ? -63.733 24.431 72.002 1.00 45.56 205 GLY A CA 1
ATOM 1665 C C . GLY A 1 205 ? -64.245 23.728 73.256 1.00 45.56 205 GLY A C 1
ATOM 1666 O O . GLY A 1 205 ? -65.053 22.808 73.163 1.00 45.56 205 GLY A O 1
ATOM 1667 N N . SER A 1 206 ? -63.821 24.200 74.425 1.00 43.75 206 SER A N 1
ATOM 1668 C CA . SER A 1 206 ? -64.557 24.011 75.673 1.00 43.75 206 SER A CA 1
ATOM 1669 C C . SER A 1 206 ? -64.400 25.248 76.548 1.00 43.75 206 SER A C 1
ATOM 1671 O O . SER A 1 206 ? -63.307 25.605 76.974 1.00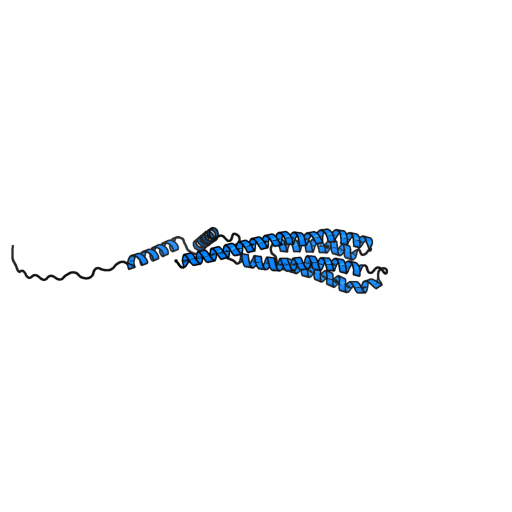 43.75 206 SER A O 1
ATOM 1673 N N . SER A 1 207 ? -65.546 25.881 76.773 1.00 45.16 207 SER A N 1
ATOM 1674 C CA . SER A 1 207 ? -65.863 26.871 77.801 1.00 45.16 207 SER A CA 1
ATOM 1675 C C . SER A 1 207 ? -65.424 26.424 79.208 1.00 45.16 207 SER A C 1
ATOM 1677 O O . SER A 1 207 ? -65.454 25.228 79.499 1.00 45.16 207 SER A O 1
ATOM 1679 N N . GLY A 1 208 ? -65.065 27.374 80.083 1.00 46.09 208 GLY A N 1
ATOM 1680 C CA . GLY A 1 208 ? -64.846 27.109 81.511 1.00 46.09 208 GLY A CA 1
ATOM 1681 C C . GLY A 1 208 ? -64.115 28.216 82.277 1.00 46.09 208 GLY A C 1
ATOM 1682 O O . GLY A 1 208 ? -62.900 28.189 82.403 1.00 46.09 208 GLY A O 1
ATOM 1683 N N . THR A 1 209 ? -64.891 29.176 82.769 1.00 43.25 209 THR A N 1
ATOM 1684 C CA . THR A 1 209 ? -64.646 30.221 83.787 1.00 43.25 209 THR A CA 1
ATOM 1685 C C . THR A 1 209 ? -63.844 29.820 85.043 1.00 43.25 209 THR A C 1
ATOM 1687 O O . THR A 1 209 ? -64.112 28.748 85.570 1.00 43.25 209 THR A O 1
ATOM 1690 N N . MET A 1 210 ? -63.029 30.785 85.536 1.00 46.12 210 MET A N 1
ATOM 1691 C CA . MET A 1 210 ? -62.767 31.222 86.944 1.00 46.12 210 MET A CA 1
ATOM 1692 C C . MET A 1 210 ? -62.289 30.170 87.987 1.00 46.12 210 MET A C 1
ATOM 1694 O O . MET A 1 210 ? -62.642 29.007 87.903 1.00 46.12 210 MET A O 1
ATOM 1698 N N . ASP A 1 211 ? -61.448 30.434 88.995 1.00 45.03 211 ASP A N 1
ATOM 1699 C CA . ASP A 1 211 ? -61.224 31.610 89.850 1.00 45.03 211 ASP A CA 1
ATOM 1700 C C . ASP A 1 211 ? -59.840 31.533 90.560 1.00 45.03 211 ASP A C 1
ATOM 1702 O O . ASP A 1 211 ? -59.155 30.512 90.496 1.00 45.03 211 ASP A O 1
ATOM 1706 N N . GLU A 1 212 ? -59.491 32.645 91.222 1.00 45.34 212 GLU A N 1
ATOM 1707 C CA . GLU A 1 212 ? -58.485 32.933 92.279 1.00 45.34 212 GLU A CA 1
ATOM 1708 C C . GLU A 1 212 ? -58.001 31.718 93.120 1.00 45.34 212 GLU A C 1
ATOM 1710 O O . GLU A 1 212 ? -58.766 30.795 93.390 1.00 45.34 212 GLU A O 1
ATOM 1715 N N . ILE A 1 213 ? -56.748 31.619 93.599 1.00 39.41 213 ILE A N 1
ATOM 1716 C CA . ILE A 1 213 ? -55.944 32.509 94.474 1.00 39.41 213 ILE A CA 1
ATOM 1717 C C . ILE A 1 213 ? -54.447 32.259 94.215 1.00 39.41 213 ILE A C 1
ATOM 1719 O O . ILE A 1 213 ? -54.075 31.072 94.055 1.00 39.41 213 ILE A O 1
#

Sequence (213 aa):
MSELSVNRSTKAIEFAHNLTLLNRVNRIRSLLVIFYFAPLIVYLPVAIFMGFITNVTAASLDAIIIVPIIGYCAWQACYRYRDIMAILVISILGANQLLLWVISPYENRLFHDFKVLTKCFWIHLVLFVIVGTAALINLKVNMTYHKLETCDGFPHFNERFFDQEMDRHQYGIKDPYQQKVDNFQRTASDEMSDIVLPDSIPNSGSSGTMDEI

Radius of gyration: 37.1 Å; chains: 1; bounding box: 88×43×128 Å